Protein AF-X0SIU3-F1 (afdb_monomer)

Solvent-accessible surface area (backbone atoms only — not comparable to full-atom values): 19835 Å² total; per-residue (Å²): 130,83,77,79,74,81,66,47,32,69,57,48,54,51,49,54,53,50,50,55,53,62,44,43,50,63,25,48,51,54,29,50,51,48,44,62,76,74,42,62,66,49,75,68,51,51,54,51,49,51,51,46,50,51,54,46,51,53,54,50,50,65,57,45,49,60,53,50,49,61,67,43,41,43,44,32,54,34,34,46,32,47,73,71,76,43,74,61,75,68,40,48,54,48,17,43,36,35,61,73,45,44,30,60,51,51,24,52,50,42,38,52,53,28,49,50,48,25,59,45,48,30,54,49,41,35,75,72,66,46,81,76,26,54,100,40,70,60,31,50,53,41,35,54,31,24,51,51,25,19,52,56,26,22,54,54,48,26,54,51,44,50,57,72,44,40,66,59,46,58,52,39,54,66,72,47,75,52,66,67,63,54,53,74,49,55,86,78,76,55,69,65,59,55,49,49,53,54,50,50,53,50,52,52,51,51,50,53,50,50,52,50,50,51,48,51,53,50,50,53,51,51,43,51,52,50,32,54,50,39,46,53,49,53,51,54,50,49,54,51,53,54,52,50,54,61,59,50,75,76,60,74,101,68,87,69,78,76,52,77,66,56,51,54,53,47,48,51,52,50,49,57,63,77,37,86,46,77,88,71,49,86,53,79,65,46,78,48,80,41,52,74,92,61,55,88,79,60,64,82,70,69,49,49,61,52,51,54,39,44,76,72,67,49,52,63,53,68,48,63,58,81,67,51,69,36,35,28,16,39,35,52,45,99,85,69,36,35,41,36,36,35,33,45,42,66,49,55,45,56,54,46,50,59,52,46,62,61,53,66,73,77,112

Foldseek 3Di:
DPPPDDDALVVVLVVLVVLLVVLLVVLVVLLCVLCVVQPLDDPVLVVLLVVLVVVLCVVCVVVVVVVLCVLCVLLNVQRNCVVVVHHDLVSLLSNLLSLQCVLVVQLVSLQVSLQCSLQVSLVSCVVVPNPPSPPDLSSLSSNLSSLSSSVSSSVVSSVVSNVVSVVVNVVSCVVVVDPVSSVVSHDDDDPVVVCCVVVVSVVVSVVSVVVSVVVSVVLVVLLVVVQVVQVVLVVQLQVVVVVVVVVPVVDDPDDDDDDPVVVVVVNVVSCCVVCVDPVPPLFDKDKDKDDPVRLVPDDPPVVVVVNVCVVVVNAWDWDSRPSDQWTKIWGQHPVRIIMMMITGVVRVVVSVVVVCVVVVVVD

Sequence (363 aa):
MEGSSIPTGSRLSAHVALLNAAVSLPAFAVIIVYVHTLLDFSPSEWTGFAWAVLAHVVVIGGVSEPLRRRALAPVLRYLDARAAKGSAPELSRDAFAAVIRLPQWFQRMMMCLWMVAALSLPVFMHIAGYAGWGLGYRSVVLLVAGMTGALISSVVLFFLLKRDLSPIRDDLARVIDDPEERRSLVTTLSLSSKVQVVTVSLVVASLVFSMTLAYAKTSMTVDTLAAEWELRMLAAIEERLSAAESSSSGGAAGARTPAPGDLAEGLGQVLATLVPDPDLLPYPARFELLDPARLEHLEAGEMRDLVEAVERGVREGSSSKGHQEAVWAWKVLPDERLLVASIPREALRSSLAGLRLVLGIVI

Structure (mmCIF, N/CA/C/O backbone):
data_AF-X0SIU3-F1
#
_entry.id   AF-X0SIU3-F1
#
loop_
_atom_site.group_PDB
_atom_site.id
_atom_site.type_symbol
_atom_site.label_atom_id
_atom_site.label_alt_id
_atom_site.label_comp_id
_atom_site.label_asym_id
_atom_site.label_entity_id
_atom_site.label_seq_id
_atom_site.pdbx_PDB_ins_code
_atom_site.Cartn_x
_atom_site.Cartn_y
_atom_site.Cartn_z
_atom_site.occupancy
_atom_site.B_iso_or_equiv
_atom_site.auth_seq_id
_atom_site.auth_comp_id
_atom_site.auth_asym_id
_atom_site.auth_atom_id
_atom_site.pdbx_PDB_model_num
ATOM 1 N N . MET A 1 1 ? -4.123 -15.356 42.459 1.00 42.81 1 MET A N 1
ATOM 2 C CA . MET A 1 1 ? -4.499 -14.650 41.217 1.00 42.81 1 MET A CA 1
ATOM 3 C C . MET A 1 1 ? -4.303 -13.171 41.473 1.00 42.81 1 MET A C 1
ATOM 5 O O . MET A 1 1 ? -5.108 -12.586 42.184 1.00 42.81 1 MET A O 1
ATOM 9 N N . GLU A 1 2 ? -3.194 -12.599 41.007 1.00 45.56 2 GLU A N 1
ATOM 10 C CA . GLU A 1 2 ? -2.985 -11.149 41.058 1.00 45.56 2 GLU A CA 1
ATOM 11 C C . GLU A 1 2 ? -4.126 -10.482 40.290 1.00 45.56 2 GLU A C 1
ATOM 13 O O . GLU A 1 2 ? -4.349 -10.782 39.117 1.00 45.56 2 GLU A O 1
ATOM 18 N N . GLY A 1 3 ? -4.917 -9.655 40.976 1.00 51.69 3 GLY A N 1
ATOM 19 C CA . GLY A 1 3 ? -6.020 -8.938 40.351 1.00 51.69 3 GLY A CA 1
ATOM 20 C C . GLY A 1 3 ? -5.459 -8.053 39.247 1.00 51.69 3 GLY A C 1
ATOM 21 O O . GLY A 1 3 ? -4.792 -7.064 39.541 1.00 51.69 3 GLY A O 1
ATOM 22 N N . SER A 1 4 ? -5.698 -8.419 37.986 1.00 62.22 4 SER A N 1
ATOM 23 C CA . SER A 1 4 ? -5.291 -7.610 36.842 1.00 62.22 4 SER A CA 1
ATOM 24 C C . SER A 1 4 ? -5.953 -6.242 36.978 1.00 62.22 4 SER A C 1
ATOM 26 O O . SER A 1 4 ? -7.169 -6.115 36.802 1.00 62.22 4 SER A O 1
ATOM 28 N N . SER A 1 5 ? -5.174 -5.235 37.362 1.00 85.12 5 SER A N 1
ATOM 29 C CA . SER A 1 5 ? -5.683 -3.887 37.559 1.00 85.12 5 SER A CA 1
ATOM 30 C C . SER A 1 5 ? -6.179 -3.344 36.221 1.00 85.12 5 SER A C 1
ATOM 32 O O . SER A 1 5 ? -5.466 -3.353 35.216 1.00 85.12 5 SER A O 1
ATOM 34 N N . ILE A 1 6 ? -7.440 -2.912 36.194 1.00 91.19 6 ILE A N 1
ATOM 35 C CA . ILE A 1 6 ? -8.034 -2.279 35.016 1.00 91.19 6 ILE A CA 1
ATOM 36 C C . ILE A 1 6 ? -7.218 -1.010 34.714 1.00 91.19 6 ILE A C 1
ATOM 38 O O . ILE A 1 6 ? -6.976 -0.223 35.634 1.00 91.19 6 ILE A O 1
ATOM 42 N N . PRO A 1 7 ? -6.756 -0.803 33.468 1.00 93.81 7 PRO A N 1
ATOM 43 C CA . PRO A 1 7 ? -5.928 0.350 33.136 1.00 93.81 7 PRO A CA 1
ATOM 44 C C . PRO A 1 7 ? -6.712 1.663 33.268 1.00 93.81 7 PRO A C 1
ATOM 46 O O . PRO A 1 7 ? -7.921 1.704 33.053 1.00 93.81 7 PRO A O 1
ATOM 49 N N . THR A 1 8 ? -6.007 2.758 33.561 1.00 93.88 8 THR A N 1
ATOM 50 C CA . THR A 1 8 ? -6.558 4.120 33.458 1.00 93.88 8 THR A CA 1
ATOM 51 C C . THR A 1 8 ? -6.820 4.497 31.996 1.00 93.88 8 THR A C 1
ATOM 53 O O . THR A 1 8 ? -6.242 3.895 31.081 1.00 93.88 8 THR A O 1
ATOM 56 N N . GLY A 1 9 ? -7.637 5.530 31.752 1.00 93.44 9 GLY A N 1
ATOM 57 C CA . GLY A 1 9 ? -7.913 6.011 30.396 1.00 93.44 9 GLY A CA 1
ATOM 58 C C . GLY A 1 9 ? -6.640 6.411 29.638 1.00 93.44 9 GLY A C 1
ATOM 59 O O . GLY A 1 9 ? -6.424 5.988 28.499 1.00 93.44 9 GLY A O 1
ATOM 60 N N . SER A 1 10 ? -5.733 7.147 30.287 1.00 94.75 10 SER A N 1
ATOM 61 C CA . SER A 1 10 ? -4.450 7.551 29.693 1.00 94.75 10 SER A CA 1
ATOM 62 C C . SER A 1 10 ? -3.579 6.356 29.286 1.00 94.75 10 SER A C 1
ATOM 64 O O . SER A 1 10 ? -3.053 6.332 28.170 1.00 94.75 10 SER A O 1
ATOM 66 N N . ARG A 1 11 ? -3.483 5.329 30.144 1.00 95.31 11 ARG A N 1
ATOM 67 C CA . ARG A 1 11 ? -2.710 4.111 29.868 1.00 95.31 11 ARG A CA 1
ATOM 68 C C . ARG A 1 11 ? -3.314 3.312 28.716 1.00 95.31 11 ARG A C 1
ATOM 70 O O . ARG A 1 11 ? -2.569 2.862 27.850 1.00 95.31 11 ARG A O 1
ATOM 77 N N . LEU A 1 12 ? -4.642 3.176 28.667 1.00 96.12 12 LEU A N 1
ATOM 78 C CA . LEU A 1 12 ? -5.324 2.513 27.553 1.00 96.12 12 LEU A CA 1
ATOM 79 C C . LEU A 1 12 ? -5.101 3.265 26.234 1.00 96.12 12 LEU A C 1
ATOM 81 O O . LEU A 1 12 ? -4.785 2.646 25.222 1.00 96.12 12 LEU A O 1
ATOM 85 N N . SER A 1 13 ? -5.233 4.595 26.236 1.00 96.62 13 SER A N 1
ATOM 86 C CA . SER A 1 13 ? -5.040 5.407 25.030 1.00 96.62 13 SER A CA 1
ATOM 87 C C . SER A 1 13 ? -3.619 5.285 24.473 1.00 96.62 13 SER A C 1
ATOM 89 O O . SER A 1 13 ? -3.462 5.095 23.264 1.00 96.62 13 SER A O 1
ATOM 91 N N . ALA A 1 14 ? -2.603 5.345 25.341 1.00 96.50 14 ALA A N 1
ATOM 92 C CA . ALA A 1 14 ? -1.205 5.158 24.957 1.00 96.50 14 ALA A CA 1
ATOM 93 C C . ALA A 1 14 ? -0.947 3.740 24.425 1.00 96.50 14 ALA A C 1
ATOM 95 O O . ALA A 1 14 ? -0.312 3.580 23.385 1.00 96.50 14 ALA A O 1
ATOM 96 N N . HIS A 1 15 ? -1.500 2.720 25.089 1.00 96.38 15 HIS A N 1
ATOM 97 C CA . HIS A 1 15 ? -1.382 1.325 24.661 1.00 96.38 15 HIS A CA 1
ATOM 98 C C . HIS A 1 15 ? -1.993 1.088 23.279 1.00 96.38 15 HIS A C 1
ATOM 100 O O . HIS A 1 15 ? -1.355 0.492 22.420 1.00 96.38 15 HIS A O 1
ATOM 106 N N . VAL A 1 16 ? -3.197 1.608 23.020 1.00 96.00 16 VAL A N 1
ATOM 107 C CA . VAL A 1 16 ? -3.853 1.479 21.708 1.00 96.00 16 VAL A CA 1
ATOM 108 C C . VAL A 1 16 ? -3.056 2.190 20.609 1.00 96.00 16 VAL A C 1
ATOM 110 O O . VAL A 1 16 ? -2.950 1.664 19.503 1.00 96.00 16 VAL A O 1
ATOM 113 N N . ALA A 1 17 ? -2.473 3.359 20.895 1.00 94.88 17 ALA A N 1
ATOM 114 C CA . ALA A 1 17 ? -1.611 4.060 19.941 1.00 94.88 17 ALA A CA 1
ATOM 115 C C . ALA A 1 17 ? -0.330 3.263 19.634 1.00 94.88 17 ALA A C 1
ATOM 117 O O . ALA A 1 17 ? 0.020 3.090 18.465 1.00 94.88 17 ALA A O 1
ATOM 118 N N . LEU A 1 18 ? 0.324 2.720 20.667 1.00 96.19 18 LEU A N 1
ATOM 119 C CA . LEU A 1 18 ? 1.511 1.877 20.519 1.00 96.19 18 LEU A CA 1
ATOM 120 C C . LEU A 1 18 ? 1.201 0.600 19.735 1.00 96.19 18 LEU A C 1
ATOM 122 O O . LEU A 1 18 ? 1.942 0.242 18.825 1.00 96.19 18 LEU A O 1
ATOM 126 N N . LEU A 1 19 ? 0.086 -0.060 20.050 1.00 95.38 19 LEU A N 1
ATOM 127 C CA . LEU A 1 19 ? -0.370 -1.259 19.356 1.00 95.38 19 LEU A CA 1
ATOM 128 C C . LEU A 1 19 ? -0.605 -0.982 17.867 1.00 95.38 19 LEU A C 1
ATOM 130 O O . LEU A 1 19 ? -0.175 -1.757 17.017 1.00 95.38 19 LEU A O 1
ATOM 134 N N . ASN A 1 20 ? -1.244 0.146 17.549 1.00 93.81 20 ASN A N 1
ATOM 135 C CA . ASN A 1 20 ? -1.477 0.566 16.173 1.00 93.81 20 ASN A CA 1
ATOM 136 C C . ASN A 1 20 ? -0.162 0.755 15.399 1.00 93.81 20 ASN A C 1
ATOM 138 O O . ASN A 1 20 ? -0.026 0.262 14.278 1.00 93.81 20 ASN A O 1
ATOM 142 N N . ALA A 1 21 ? 0.822 1.424 16.008 1.00 93.25 21 ALA A N 1
ATOM 143 C CA . ALA A 1 21 ? 2.147 1.604 15.415 1.00 93.25 21 ALA A CA 1
ATOM 144 C C . ALA A 1 21 ? 2.879 0.263 15.234 1.00 93.25 21 ALA A C 1
ATOM 146 O O . ALA A 1 21 ? 3.367 -0.034 14.144 1.00 93.25 21 ALA A O 1
ATOM 147 N N . ALA A 1 22 ? 2.886 -0.584 16.267 1.00 95.00 22 ALA A N 1
ATOM 148 C CA . ALA A 1 22 ? 3.563 -1.877 16.258 1.00 95.00 22 ALA A CA 1
ATOM 149 C C . ALA A 1 22 ? 3.009 -2.827 15.186 1.00 95.00 22 ALA A C 1
ATOM 151 O O . ALA A 1 22 ? 3.778 -3.506 14.515 1.00 95.00 22 ALA A O 1
ATOM 152 N N . VAL A 1 23 ? 1.689 -2.851 14.982 1.00 93.88 23 VAL A N 1
ATOM 153 C CA . VAL A 1 23 ? 1.049 -3.684 13.949 1.00 93.88 23 VAL A CA 1
ATOM 154 C C . VAL A 1 23 ? 1.271 -3.130 12.537 1.00 93.88 23 VAL A C 1
ATOM 156 O O . VAL A 1 23 ? 1.297 -3.891 11.569 1.00 93.88 23 VAL A O 1
ATOM 159 N N . SER A 1 24 ? 1.467 -1.818 12.402 1.00 92.25 24 SER A N 1
ATOM 160 C CA . SER A 1 24 ? 1.716 -1.183 11.102 1.00 92.25 24 SER A CA 1
ATOM 161 C C . SER A 1 24 ? 3.134 -1.434 10.585 1.00 92.25 24 SER A C 1
ATOM 163 O O . SER A 1 24 ? 3.324 -1.502 9.374 1.00 92.25 24 SER A O 1
ATOM 165 N N . LEU A 1 25 ? 4.120 -1.618 11.471 1.00 92.94 25 LEU A N 1
ATOM 166 C CA . LEU A 1 25 ? 5.522 -1.830 11.089 1.00 92.94 25 LEU A CA 1
ATOM 167 C C . LEU A 1 25 ? 5.739 -3.088 10.219 1.00 92.94 25 LEU A C 1
ATOM 169 O O . LEU A 1 25 ? 6.322 -2.950 9.145 1.00 92.94 25 LEU A O 1
ATOM 173 N N . PRO A 1 26 ? 5.248 -4.293 10.582 1.00 89.94 26 PRO A N 1
ATOM 174 C CA . PRO A 1 26 ? 5.363 -5.468 9.716 1.00 89.94 26 PRO A CA 1
ATOM 175 C C . PRO A 1 26 ? 4.643 -5.303 8.376 1.00 89.94 26 PRO A C 1
ATOM 177 O O . PRO A 1 26 ? 5.169 -5.710 7.345 1.00 89.94 26 PRO A O 1
ATOM 180 N N . ALA A 1 27 ? 3.458 -4.683 8.371 1.00 89.94 27 ALA A N 1
ATOM 181 C CA . ALA A 1 27 ? 2.723 -4.411 7.137 1.00 89.94 27 ALA A CA 1
ATOM 182 C C . ALA A 1 27 ? 3.512 -3.471 6.215 1.00 89.94 27 ALA A C 1
ATOM 184 O O . ALA A 1 27 ? 3.610 -3.717 5.015 1.00 89.94 27 ALA A O 1
ATOM 185 N N . PHE A 1 28 ? 4.135 -2.439 6.786 1.00 91.81 28 PHE A N 1
ATOM 186 C CA . PHE A 1 28 ? 5.020 -1.541 6.059 1.00 91.81 28 PHE A CA 1
ATOM 187 C C . PHE A 1 28 ? 6.256 -2.268 5.514 1.00 91.81 28 PHE A C 1
ATOM 189 O O . PHE A 1 28 ? 6.604 -2.078 4.355 1.00 91.81 28 PHE A O 1
ATOM 196 N N . ALA A 1 29 ? 6.877 -3.156 6.296 1.00 91.50 29 ALA A N 1
ATOM 197 C CA . ALA A 1 29 ? 8.005 -3.963 5.831 1.00 91.50 29 ALA A CA 1
ATOM 198 C C . ALA A 1 29 ? 7.629 -4.842 4.625 1.00 91.50 29 ALA A C 1
ATOM 200 O O . ALA A 1 29 ? 8.373 -4.891 3.649 1.00 91.50 29 ALA A O 1
ATOM 201 N N . VAL A 1 30 ? 6.449 -5.474 4.648 1.00 88.19 30 VAL A N 1
ATOM 202 C CA . VAL A 1 30 ? 5.924 -6.237 3.500 1.00 88.19 30 VAL A CA 1
ATOM 203 C C . VAL A 1 30 ? 5.757 -5.341 2.274 1.00 88.19 30 VAL A C 1
ATOM 205 O O . VAL A 1 30 ? 6.154 -5.736 1.182 1.00 88.19 30 VAL A O 1
ATOM 208 N N . ILE A 1 31 ? 5.223 -4.128 2.444 1.00 90.19 31 ILE A N 1
ATOM 209 C CA . ILE A 1 31 ? 5.080 -3.159 1.348 1.00 90.19 31 ILE A CA 1
ATOM 210 C C . ILE A 1 31 ? 6.441 -2.767 0.783 1.00 90.19 31 ILE A C 1
ATOM 212 O O . ILE A 1 31 ? 6.593 -2.760 -0.432 1.00 90.19 31 ILE A O 1
ATOM 216 N N . ILE A 1 32 ? 7.435 -2.485 1.628 1.00 91.44 32 ILE A N 1
ATOM 217 C CA . ILE A 1 32 ? 8.788 -2.147 1.171 1.00 91.44 32 ILE A CA 1
ATOM 218 C C . ILE A 1 32 ? 9.398 -3.295 0.373 1.00 91.44 32 ILE A C 1
ATOM 220 O O . ILE A 1 32 ? 9.945 -3.044 -0.693 1.00 91.44 32 ILE A O 1
ATOM 224 N N . VAL A 1 33 ? 9.253 -4.546 0.821 1.00 89.12 33 VAL A N 1
ATOM 225 C CA . VAL A 1 33 ? 9.700 -5.714 0.044 1.00 89.12 33 VAL A CA 1
ATOM 226 C C . VAL A 1 33 ? 8.966 -5.787 -1.296 1.00 89.12 33 VAL A C 1
ATOM 228 O O . VAL A 1 33 ? 9.597 -6.007 -2.325 1.00 89.12 33 VAL A O 1
ATOM 231 N N . TYR A 1 34 ? 7.652 -5.558 -1.316 1.00 85.00 34 TYR A N 1
ATOM 232 C CA . TYR A 1 34 ? 6.845 -5.594 -2.539 1.00 85.00 34 TYR A CA 1
ATOM 233 C C . TYR A 1 34 ? 7.269 -4.515 -3.541 1.00 85.00 34 TYR A C 1
ATOM 235 O O . TYR A 1 34 ? 7.510 -4.800 -4.709 1.00 85.00 34 TYR A O 1
ATOM 243 N N . VAL A 1 35 ? 7.414 -3.278 -3.063 1.00 89.06 35 VAL A N 1
ATOM 244 C CA . VAL A 1 35 ? 7.881 -2.139 -3.854 1.00 89.06 35 VAL A CA 1
ATOM 245 C C . VAL A 1 35 ? 9.297 -2.407 -4.346 1.00 89.06 35 VAL A C 1
ATOM 247 O O . VAL A 1 35 ? 9.542 -2.287 -5.532 1.00 89.06 35 VAL A O 1
ATOM 250 N N . HIS A 1 36 ? 10.209 -2.857 -3.487 1.00 89.12 36 HIS A N 1
ATOM 251 C CA . HIS A 1 36 ? 11.597 -3.100 -3.873 1.00 89.12 36 HIS A CA 1
ATOM 252 C C . HIS A 1 36 ? 11.772 -4.238 -4.882 1.00 89.12 36 HIS A C 1
ATOM 254 O O . HIS A 1 36 ? 12.674 -4.187 -5.706 1.00 89.12 36 HIS A O 1
ATOM 260 N N . THR A 1 37 ? 10.920 -5.263 -4.825 1.00 84.88 37 THR A N 1
ATOM 261 C CA . THR A 1 37 ? 11.013 -6.424 -5.726 1.00 84.88 37 THR A CA 1
ATOM 262 C C . THR A 1 37 ? 10.302 -6.222 -7.058 1.00 84.88 37 THR A C 1
ATOM 264 O O . THR A 1 37 ? 10.679 -6.856 -8.038 1.00 84.88 37 THR A O 1
ATOM 267 N N . LEU A 1 38 ? 9.260 -5.389 -7.104 1.00 84.44 38 LEU A N 1
ATOM 268 C CA . LEU A 1 38 ? 8.422 -5.223 -8.298 1.00 84.44 38 LEU A CA 1
ATOM 269 C C . LEU A 1 38 ? 8.553 -3.855 -8.958 1.00 84.44 38 LEU A C 1
ATOM 271 O O . LEU A 1 38 ? 8.112 -3.687 -10.098 1.00 84.44 38 LEU A O 1
ATOM 275 N N . LEU A 1 39 ? 9.092 -2.874 -8.238 1.00 82.88 39 LEU A N 1
ATOM 276 C CA . LEU A 1 39 ? 9.291 -1.516 -8.705 1.00 82.88 39 LEU A CA 1
ATOM 277 C C . LEU A 1 39 ? 10.784 -1.207 -8.639 1.00 82.88 39 LEU A C 1
ATOM 279 O O . LEU A 1 39 ? 11.338 -0.944 -7.575 1.00 82.88 39 LEU A O 1
ATOM 283 N N . ASP A 1 40 ? 11.427 -1.224 -9.803 1.00 80.81 40 ASP A N 1
ATOM 284 C CA . ASP A 1 40 ? 12.843 -0.888 -9.960 1.00 80.81 40 ASP A CA 1
ATOM 285 C C . ASP A 1 40 ? 13.074 0.621 -9.778 1.00 80.81 40 ASP A C 1
ATOM 287 O O . ASP A 1 40 ? 13.437 1.313 -10.724 1.00 80.81 40 ASP A O 1
ATOM 291 N N . PHE A 1 41 ? 12.813 1.171 -8.593 1.00 84.25 41 PHE A N 1
ATOM 292 C CA . PHE A 1 41 ? 13.013 2.594 -8.331 1.00 84.25 41 PHE A CA 1
ATOM 293 C C . PHE A 1 41 ? 14.485 2.972 -8.433 1.00 84.25 41 PHE A C 1
ATOM 295 O O . PHE A 1 41 ? 15.362 2.351 -7.824 1.00 84.25 41 PHE A O 1
ATOM 302 N N . SER A 1 42 ? 14.732 4.075 -9.127 1.00 84.69 42 SER A N 1
ATOM 303 C CA . SER A 1 42 ? 15.995 4.794 -9.039 1.00 84.69 42 SER A CA 1
ATOM 304 C C . SER A 1 42 ? 16.219 5.344 -7.614 1.00 84.69 42 SER A C 1
ATOM 306 O O . SER A 1 42 ? 15.270 5.521 -6.841 1.00 84.69 42 SER A O 1
ATOM 308 N N . PRO A 1 43 ? 17.466 5.662 -7.219 1.00 87.50 43 PRO A N 1
ATOM 309 C CA . PRO A 1 43 ? 17.747 6.229 -5.895 1.00 87.50 43 PRO A CA 1
ATOM 310 C C . PRO A 1 43 ? 16.993 7.540 -5.595 1.00 87.50 43 PRO A C 1
ATOM 312 O O . PRO A 1 43 ? 16.595 7.795 -4.453 1.00 87.50 43 PRO A O 1
ATOM 315 N N . SER A 1 44 ? 16.766 8.374 -6.615 1.00 86.88 44 SER A N 1
ATOM 316 C CA . SER A 1 44 ? 15.999 9.618 -6.484 1.00 86.88 44 SER A CA 1
ATOM 317 C C . SER A 1 44 ? 14.507 9.348 -6.270 1.00 86.88 44 SER A C 1
ATOM 319 O O . SER A 1 44 ? 13.885 10.029 -5.453 1.00 86.88 44 SER A O 1
ATOM 321 N N . GLU A 1 45 ? 13.944 8.330 -6.925 1.00 89.88 45 GLU A N 1
ATOM 322 C CA . GLU A 1 45 ? 12.567 7.877 -6.699 1.00 89.88 45 GLU A CA 1
ATOM 323 C C . GLU A 1 45 ? 12.386 7.265 -5.314 1.00 89.88 45 GLU A C 1
ATOM 325 O O . GLU A 1 45 ? 11.382 7.546 -4.668 1.00 89.88 45 GLU A O 1
ATOM 330 N N . TRP A 1 46 ? 13.357 6.497 -4.810 1.00 94.50 46 TRP A N 1
ATOM 331 C CA . TRP A 1 46 ? 13.335 6.015 -3.424 1.00 94.50 46 TRP A CA 1
ATOM 332 C C . TRP A 1 46 ? 13.281 7.161 -2.419 1.00 94.50 46 TRP A C 1
ATOM 334 O O . TRP A 1 46 ? 12.521 7.110 -1.451 1.00 94.50 46 TRP A O 1
ATOM 344 N N . THR A 1 47 ? 14.060 8.211 -2.668 1.00 94.06 47 THR A N 1
ATOM 345 C CA . THR A 1 47 ? 14.070 9.410 -1.827 1.00 94.06 47 THR A CA 1
ATOM 346 C C . THR A 1 47 ? 12.724 10.135 -1.897 1.00 94.06 47 THR A C 1
ATOM 348 O O . THR A 1 47 ? 12.148 10.465 -0.860 1.00 94.06 47 THR A O 1
ATOM 351 N N . GLY A 1 48 ? 12.180 10.327 -3.104 1.00 93.56 48 GLY A N 1
ATOM 352 C CA . GLY A 1 48 ? 10.856 10.917 -3.311 1.00 93.56 48 GLY A CA 1
ATOM 353 C C . GLY A 1 48 ? 9.745 10.114 -2.639 1.00 93.56 48 GLY A C 1
ATOM 354 O O . GLY A 1 48 ? 8.913 10.673 -1.926 1.00 93.56 48 GLY A O 1
ATOM 355 N N . PHE A 1 49 ? 9.784 8.791 -2.780 1.00 94.81 49 PHE A N 1
ATOM 356 C CA . PHE A 1 49 ? 8.840 7.871 -2.160 1.00 94.81 49 PHE A CA 1
ATOM 357 C C . PHE A 1 49 ? 8.916 7.926 -0.631 1.00 94.81 49 PHE A C 1
ATOM 359 O O . PHE A 1 49 ? 7.881 7.978 0.030 1.00 94.81 49 PHE A O 1
ATOM 366 N N . ALA A 1 50 ? 10.117 7.983 -0.050 1.00 96.00 50 ALA A N 1
ATOM 367 C CA . ALA A 1 50 ? 10.289 8.133 1.393 1.00 96.00 50 ALA A CA 1
ATOM 368 C C . ALA A 1 50 ? 9.680 9.448 1.911 1.00 96.00 50 ALA A C 1
ATOM 370 O O . ALA A 1 50 ? 8.975 9.439 2.923 1.00 96.00 50 ALA A O 1
ATOM 371 N N . TRP A 1 51 ? 9.879 10.561 1.196 1.00 96.81 51 TRP A N 1
ATOM 372 C CA . TRP A 1 51 ? 9.236 11.838 1.522 1.00 96.81 51 TRP A CA 1
ATOM 373 C C . TRP A 1 51 ? 7.716 11.784 1.375 1.00 96.81 51 TRP A C 1
ATOM 375 O O . TRP A 1 51 ? 7.008 12.292 2.244 1.00 96.81 51 TRP A O 1
ATOM 385 N N . ALA A 1 52 ? 7.211 11.128 0.328 1.00 95.12 52 ALA A N 1
ATOM 386 C CA . ALA A 1 52 ? 5.783 10.928 0.113 1.00 95.12 52 ALA A CA 1
ATOM 387 C C . ALA A 1 52 ? 5.154 10.136 1.269 1.00 95.12 52 ALA A C 1
ATOM 389 O O . ALA A 1 52 ? 4.139 10.548 1.832 1.00 95.12 52 ALA A O 1
ATOM 390 N N . VAL A 1 53 ? 5.792 9.035 1.681 1.00 95.31 53 VAL A N 1
ATOM 391 C CA . VAL A 1 53 ? 5.374 8.222 2.831 1.00 95.31 53 VAL A CA 1
ATOM 392 C C . VAL A 1 53 ? 5.417 9.039 4.118 1.00 95.31 53 VAL A C 1
ATOM 394 O O . VAL A 1 53 ? 4.456 9.001 4.884 1.00 95.31 53 VAL A O 1
ATOM 397 N N . LEU A 1 54 ? 6.483 9.805 4.363 1.00 96.06 54 LEU A N 1
ATOM 398 C CA . LEU A 1 54 ? 6.596 10.628 5.566 1.00 96.06 54 LEU A CA 1
ATOM 399 C C . LEU A 1 54 ? 5.497 11.695 5.625 1.00 96.06 54 LEU A C 1
ATOM 401 O O . LEU A 1 54 ? 4.811 11.814 6.641 1.00 96.06 54 LEU A O 1
ATOM 405 N N . ALA A 1 55 ? 5.294 12.438 4.535 1.00 95.50 55 ALA A N 1
ATOM 406 C CA . ALA A 1 55 ? 4.227 13.427 4.427 1.00 95.50 55 ALA A CA 1
ATOM 407 C C . ALA A 1 55 ? 2.856 12.778 4.666 1.00 95.50 55 ALA A C 1
ATOM 409 O O . ALA A 1 55 ? 2.035 13.297 5.424 1.00 95.50 55 ALA A O 1
ATOM 410 N N . HIS A 1 56 ? 2.640 11.595 4.091 1.00 93.75 56 HIS A N 1
ATOM 411 C CA . HIS A 1 56 ? 1.421 10.828 4.280 1.00 93.75 56 HIS A CA 1
ATOM 412 C C . HIS A 1 56 ? 1.210 10.405 5.742 1.00 93.75 56 HIS A C 1
ATOM 414 O O . HIS A 1 56 ? 0.121 10.593 6.281 1.00 93.75 56 HIS A O 1
ATOM 420 N N . VAL A 1 57 ? 2.246 9.896 6.416 1.00 94.19 57 VAL A N 1
ATOM 421 C CA . VAL A 1 57 ? 2.200 9.529 7.842 1.00 94.19 57 VAL A CA 1
ATOM 422 C C . VAL A 1 57 ? 1.849 10.736 8.710 1.00 94.19 57 VAL A C 1
ATOM 424 O O . VAL A 1 57 ? 1.042 10.601 9.627 1.00 94.19 57 VAL A O 1
ATOM 427 N N . VAL A 1 58 ? 2.393 11.919 8.414 1.00 95.75 58 VAL A N 1
ATOM 428 C CA . VAL A 1 58 ? 2.064 13.154 9.144 1.00 95.75 58 VAL A CA 1
ATOM 429 C C . VAL A 1 58 ? 0.594 13.533 8.947 1.00 95.75 58 VAL A C 1
ATOM 431 O O . VAL A 1 58 ? -0.117 13.756 9.930 1.00 95.75 58 VAL A O 1
ATOM 434 N N . VAL A 1 59 ? 0.109 13.554 7.701 1.00 95.38 59 VAL A N 1
ATOM 435 C CA . VAL A 1 59 ? -1.284 13.911 7.380 1.00 95.38 59 VAL A CA 1
ATOM 436 C C . VAL A 1 59 ? -2.264 12.913 7.998 1.00 95.38 59 VAL A C 1
ATOM 438 O O . VAL A 1 59 ? -3.189 13.302 8.714 1.00 95.38 59 VAL A O 1
ATOM 441 N N . ILE A 1 60 ? -2.047 11.616 7.778 1.00 93.12 60 ILE A N 1
ATOM 442 C CA . ILE A 1 60 ? -2.903 10.565 8.327 1.00 93.12 60 ILE A CA 1
ATOM 443 C C . ILE A 1 60 ? -2.796 10.496 9.844 1.00 93.12 60 ILE A C 1
ATOM 445 O O . ILE A 1 60 ? -3.816 10.309 10.501 1.00 93.12 60 ILE A O 1
ATOM 449 N N . GLY A 1 61 ? -1.618 10.681 10.434 1.00 92.50 61 GLY A N 1
ATOM 450 C CA . GLY A 1 61 ? -1.455 10.779 11.884 1.00 92.50 61 GLY A CA 1
ATOM 451 C C . GLY A 1 61 ? -2.303 11.914 12.464 1.00 92.50 61 GLY A C 1
ATOM 452 O O . GLY A 1 61 ? -3.069 11.697 13.404 1.00 92.50 61 GLY A O 1
ATOM 453 N N . GLY A 1 62 ? -2.256 13.091 11.832 1.00 94.88 62 GLY A N 1
ATOM 454 C CA . GLY A 1 62 ? -3.057 14.254 12.216 1.00 94.88 62 GLY A CA 1
ATOM 455 C C . GLY A 1 62 ? -4.570 14.030 12.112 1.00 94.88 62 GLY A C 1
ATOM 456 O O . GLY A 1 62 ? -5.312 14.477 12.985 1.00 94.88 62 GLY A O 1
ATOM 457 N N . VAL A 1 63 ? -5.040 13.305 11.092 1.00 94.69 63 VAL A N 1
ATOM 458 C CA . VAL A 1 63 ? -6.473 13.000 10.893 1.00 94.69 63 VAL A CA 1
ATOM 459 C C . VAL A 1 63 ? -6.947 11.822 11.752 1.00 94.69 63 VAL A C 1
ATOM 461 O O . VAL A 1 63 ? -8.055 11.839 12.292 1.00 94.69 63 VAL A O 1
ATOM 464 N N . SER A 1 64 ? -6.126 10.785 11.897 1.00 94.31 64 SER A N 1
ATOM 465 C CA . SER A 1 64 ? -6.487 9.553 12.603 1.00 94.31 64 SER A CA 1
ATOM 466 C C . SER A 1 64 ? -6.536 9.748 14.114 1.00 94.31 64 SER A C 1
ATOM 468 O O . SER A 1 64 ? -7.412 9.182 14.761 1.00 94.31 64 SER A O 1
ATOM 470 N N . GLU A 1 65 ? -5.680 10.595 14.690 1.00 94.88 65 GLU A N 1
ATOM 471 C CA . GLU A 1 65 ? -5.658 10.852 16.131 1.00 94.88 65 GLU A CA 1
ATOM 472 C C . GLU A 1 65 ? -6.988 11.398 16.697 1.00 94.88 65 GLU A C 1
ATOM 474 O O . GLU A 1 65 ? -7.507 10.817 17.657 1.00 94.88 65 GLU A O 1
ATOM 479 N N . PRO A 1 66 ? -7.614 12.458 16.145 1.00 96.75 66 PRO A N 1
ATOM 480 C CA . PRO A 1 66 ? -8.904 12.934 16.641 1.00 96.75 66 PRO A CA 1
ATOM 481 C C . PRO A 1 66 ? -10.025 11.909 16.430 1.00 96.75 66 PRO A C 1
ATOM 483 O O . PRO A 1 66 ? -10.886 11.766 17.299 1.00 96.75 66 PRO A O 1
ATOM 486 N N . LEU A 1 67 ? -10.014 11.159 15.322 1.00 96.44 67 LEU A N 1
ATOM 487 C CA . LEU A 1 67 ? -10.976 10.078 15.082 1.00 96.44 67 LEU A CA 1
ATOM 488 C C . LEU A 1 67 ? -10.828 8.964 16.125 1.00 96.44 67 LEU A C 1
ATOM 490 O O . LEU A 1 67 ? -11.817 8.529 16.717 1.00 96.44 67 LEU A O 1
ATOM 494 N N . ARG A 1 68 ? -9.587 8.565 16.408 1.00 96.06 68 ARG A N 1
ATOM 495 C CA . ARG A 1 68 ? -9.222 7.571 17.418 1.00 96.06 68 ARG A CA 1
ATOM 496 C C . ARG A 1 68 ? -9.686 7.997 18.807 1.00 96.06 68 ARG A C 1
ATOM 498 O O . ARG A 1 68 ? -10.325 7.212 19.507 1.00 96.06 68 ARG A O 1
ATOM 505 N N . ARG A 1 69 ? -9.419 9.250 19.193 1.00 96.12 69 ARG A N 1
ATOM 506 C CA . ARG A 1 69 ? -9.875 9.824 20.470 1.00 96.12 69 ARG A CA 1
ATOM 507 C C . ARG A 1 69 ? -11.393 9.820 20.578 1.00 96.12 69 ARG A C 1
ATOM 509 O O . ARG A 1 69 ? -11.912 9.416 21.612 1.00 96.12 69 ARG A O 1
ATOM 516 N N . ARG A 1 70 ? -12.104 10.217 19.518 1.00 97.50 70 ARG A N 1
ATOM 517 C CA . ARG A 1 70 ? -13.576 10.195 19.484 1.00 97.50 70 ARG A CA 1
ATOM 518 C C . ARG A 1 70 ? -14.131 8.783 19.653 1.00 97.50 70 ARG A C 1
ATOM 520 O O . ARG A 1 70 ? -15.054 8.597 20.438 1.00 97.50 70 ARG A O 1
ATOM 527 N N . ALA A 1 71 ? -13.550 7.793 18.977 1.00 97.00 71 ALA A N 1
ATOM 528 C CA . ALA A 1 71 ? -13.973 6.399 19.101 1.00 97.00 71 ALA A CA 1
ATOM 529 C C . ALA A 1 71 ? -13.725 5.830 20.510 1.00 97.00 71 ALA A C 1
ATOM 531 O O . ALA A 1 71 ? -14.559 5.096 21.036 1.00 97.00 71 ALA A O 1
ATOM 532 N N . LEU A 1 72 ? -12.600 6.191 21.137 1.00 97.56 72 LEU A N 1
ATOM 533 C CA . LEU A 1 72 ? -12.237 5.760 22.491 1.00 97.56 72 LEU A CA 1
ATOM 534 C C . LEU A 1 72 ? -12.968 6.524 23.606 1.00 97.56 72 LEU A C 1
ATOM 536 O O . LEU A 1 72 ? -13.073 6.004 24.716 1.00 97.56 72 LEU A O 1
ATOM 540 N N . ALA A 1 73 ? -13.473 7.731 23.340 1.00 98.12 73 ALA A N 1
ATOM 541 C CA . ALA A 1 73 ? -13.990 8.648 24.357 1.00 98.12 73 ALA A CA 1
ATOM 542 C C . ALA A 1 73 ? -15.000 8.030 25.348 1.00 98.12 73 ALA A C 1
ATOM 544 O O . ALA A 1 73 ? -14.878 8.316 26.540 1.00 98.12 73 ALA A O 1
ATOM 545 N N . PRO A 1 74 ? -15.969 7.179 24.948 1.00 98.06 74 PRO A N 1
ATOM 546 C CA . PRO A 1 74 ? -16.876 6.544 25.907 1.00 98.06 74 PRO A CA 1
ATOM 547 C C . PRO A 1 74 ? -16.150 5.651 26.922 1.00 98.06 74 PRO A C 1
ATOM 549 O O . PRO A 1 74 ? -16.428 5.720 28.115 1.00 98.06 74 PRO A O 1
ATOM 552 N N . VAL A 1 75 ? -15.169 4.872 26.459 1.00 97.75 75 VAL A N 1
ATOM 553 C CA . VAL A 1 75 ? -14.373 3.975 27.308 1.00 97.75 75 VAL A CA 1
ATOM 554 C C . VAL A 1 75 ? -13.476 4.781 28.243 1.00 97.75 75 VAL A C 1
ATOM 556 O O . VAL A 1 75 ? -13.407 4.486 29.431 1.00 97.75 75 VAL A O 1
ATOM 559 N N . LEU A 1 76 ? -12.828 5.831 27.728 1.00 97.25 76 LEU A N 1
ATOM 560 C CA . LEU A 1 76 ? -11.946 6.690 28.524 1.00 97.25 76 LEU A CA 1
ATOM 561 C C . LEU A 1 76 ? -12.712 7.402 29.645 1.00 97.25 76 LEU A C 1
ATOM 563 O O . LEU A 1 76 ? -12.307 7.314 30.799 1.00 97.25 76 LEU A O 1
ATOM 567 N N . ARG A 1 77 ? -13.867 8.010 29.331 1.00 96.31 77 ARG A N 1
ATOM 568 C CA . ARG A 1 77 ? -14.722 8.679 30.327 1.00 96.31 77 ARG A CA 1
ATOM 569 C C . ARG A 1 77 ? -15.151 7.733 31.448 1.00 96.31 77 ARG A C 1
ATOM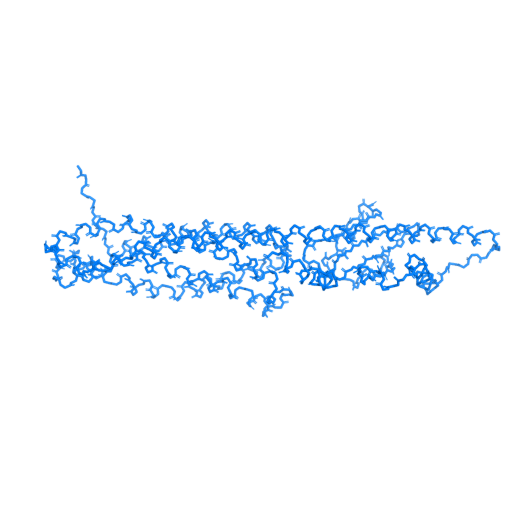 571 O O . ARG A 1 77 ? -15.132 8.128 32.609 1.00 96.31 77 ARG A O 1
ATOM 578 N N . TYR A 1 78 ? -15.509 6.492 31.115 1.00 96.69 78 TYR A N 1
ATOM 579 C CA . TYR A 1 78 ? -15.848 5.479 32.115 1.00 96.69 78 TYR A CA 1
ATOM 580 C C . TYR A 1 78 ? -14.655 5.124 33.013 1.00 96.69 78 TYR A C 1
ATOM 582 O O . TYR A 1 78 ? -14.798 5.097 34.235 1.00 96.69 78 TYR A O 1
ATOM 590 N N . LEU A 1 79 ? -13.480 4.870 32.426 1.00 95.44 79 LEU A N 1
ATOM 591 C CA . LEU A 1 79 ? -12.279 4.500 33.181 1.00 95.44 79 LEU A CA 1
ATOM 592 C C . LEU A 1 79 ? -11.817 5.623 34.115 1.00 95.44 79 LEU A C 1
ATOM 594 O O . LEU A 1 79 ? -11.443 5.350 35.255 1.00 95.44 79 LEU A O 1
ATOM 598 N N . ASP A 1 80 ? -11.886 6.873 33.659 1.00 94.12 80 ASP A N 1
ATOM 599 C CA . ASP A 1 80 ? -11.497 8.037 34.455 1.00 94.12 80 ASP A CA 1
ATOM 600 C C . ASP A 1 80 ? -12.493 8.290 35.601 1.00 94.12 80 ASP A C 1
ATOM 602 O O . ASP A 1 80 ? -12.081 8.505 36.742 1.00 94.12 80 ASP A O 1
ATOM 606 N N . ALA A 1 81 ? -13.801 8.167 35.342 1.00 93.50 81 ALA A N 1
ATOM 607 C CA . ALA A 1 81 ? -14.831 8.269 36.377 1.00 93.50 81 ALA A CA 1
ATOM 608 C C . ALA A 1 81 ? -14.672 7.159 37.436 1.00 93.50 81 ALA A C 1
ATOM 610 O O . ALA A 1 81 ? -14.632 7.424 38.642 1.00 93.50 81 ALA A O 1
ATOM 611 N N . ARG A 1 82 ? -14.460 5.912 36.990 1.00 91.94 82 ARG A N 1
ATOM 612 C CA . ARG A 1 82 ? -14.191 4.773 37.876 1.00 91.94 82 ARG A CA 1
ATOM 613 C C . ARG A 1 82 ? -12.954 5.007 38.745 1.00 91.94 82 ARG A C 1
ATOM 615 O O . ARG A 1 82 ? -12.996 4.723 39.941 1.00 91.94 82 ARG A O 1
ATOM 622 N N . ALA A 1 83 ? -11.868 5.531 38.175 1.00 90.25 83 ALA A N 1
ATOM 623 C CA . ALA A 1 83 ? -10.657 5.867 38.925 1.00 90.25 83 ALA A CA 1
ATOM 624 C C . ALA A 1 83 ? -10.917 6.950 39.990 1.00 90.25 83 ALA A C 1
ATOM 626 O O . ALA A 1 83 ? -10.369 6.874 41.089 1.00 90.25 83 ALA A O 1
ATOM 627 N N . ALA A 1 84 ? -11.816 7.895 39.707 1.00 90.50 84 ALA A N 1
ATOM 628 C CA . ALA A 1 84 ? -12.304 8.894 40.658 1.00 90.50 84 ALA A CA 1
ATOM 629 C C . ALA A 1 84 ? -13.332 8.350 41.679 1.00 90.50 84 ALA A C 1
ATOM 631 O O . ALA A 1 84 ? -13.902 9.126 42.443 1.00 90.50 84 ALA A O 1
ATOM 632 N N . LYS A 1 85 ? -13.561 7.026 41.728 1.00 84.56 85 LYS A N 1
ATOM 633 C CA . LYS A 1 85 ? -14.534 6.332 42.599 1.00 84.56 85 LYS A CA 1
ATOM 634 C C . LYS A 1 85 ? -15.999 6.742 42.382 1.00 84.56 85 LYS A C 1
A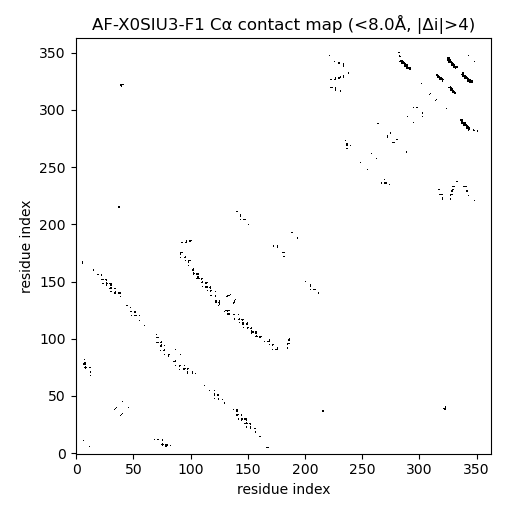TOM 636 O O . LYS A 1 85 ? -16.825 6.538 43.267 1.00 84.56 85 LYS A O 1
ATOM 641 N N . GLY A 1 86 ? -16.339 7.267 41.205 1.00 74.12 86 GLY A N 1
ATOM 642 C CA . GLY A 1 86 ? -17.718 7.558 40.815 1.00 74.12 86 GLY A CA 1
ATOM 643 C C . GLY A 1 86 ? -18.035 6.929 39.466 1.00 74.12 86 GLY A C 1
ATOM 644 O O . GLY A 1 86 ? -17.394 7.244 38.476 1.00 74.12 86 GLY A O 1
ATOM 645 N N . SER A 1 87 ? -19.033 6.055 39.376 1.00 72.06 87 SER A N 1
ATOM 646 C CA . SER A 1 87 ? -19.499 5.563 38.074 1.00 72.06 87 SER A CA 1
ATOM 647 C C . SER A 1 87 ? -21.003 5.736 37.963 1.00 72.06 87 SER A C 1
ATOM 649 O O . SER A 1 87 ? -21.761 5.006 38.599 1.00 72.06 87 SER A O 1
ATOM 651 N N . ALA A 1 88 ? -21.432 6.698 37.145 1.00 80.88 88 ALA A N 1
ATOM 652 C CA . ALA A 1 88 ? -22.826 6.793 36.739 1.00 80.88 88 ALA A CA 1
ATOM 653 C C . ALA A 1 88 ? -23.195 5.565 35.873 1.00 80.88 88 ALA A C 1
ATOM 655 O O . ALA A 1 88 ? -22.405 5.212 34.988 1.00 80.88 88 ALA A O 1
ATOM 656 N N . PRO A 1 89 ? -24.372 4.939 36.070 1.00 83.31 89 PRO A N 1
ATOM 657 C CA . PRO A 1 89 ? -24.818 3.778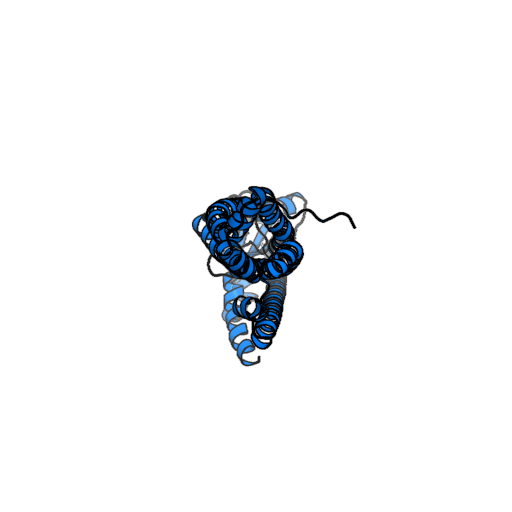 35.285 1.00 83.31 89 PRO A CA 1
ATOM 658 C C . PRO A 1 89 ? -24.863 4.016 33.767 1.00 83.31 89 PRO A C 1
ATOM 660 O O . PRO A 1 89 ? -24.689 3.100 32.973 1.00 83.31 89 PRO A O 1
ATOM 663 N N . GLU A 1 90 ? -25.060 5.258 33.334 1.00 90.31 90 GLU A N 1
ATOM 664 C CA . GLU A 1 90 ? -25.083 5.606 31.909 1.00 90.31 90 GLU A CA 1
ATOM 665 C C . GLU A 1 90 ? -23.703 5.450 31.248 1.00 90.31 90 GLU A C 1
ATOM 667 O O . GLU A 1 90 ? -23.595 4.981 30.115 1.00 90.31 90 GLU A O 1
ATOM 672 N N . LEU A 1 91 ? -22.624 5.762 31.977 1.00 93.75 91 LEU A N 1
ATOM 673 C CA . LEU A 1 91 ? -21.261 5.664 31.452 1.00 93.75 91 LEU A CA 1
ATOM 674 C C . LEU A 1 91 ? -20.830 4.210 31.227 1.00 93.75 91 LEU A C 1
ATOM 676 O O . LEU A 1 91 ? -20.050 3.949 30.311 1.00 93.75 91 LEU A O 1
ATOM 680 N N . SER A 1 92 ? -21.323 3.261 32.033 1.00 95.50 92 SER A N 1
ATOM 681 C CA . SER A 1 92 ? -21.006 1.840 31.845 1.00 95.50 92 SER A CA 1
ATOM 682 C C . SER A 1 92 ? -21.685 1.273 30.597 1.00 95.50 92 SER A C 1
ATOM 684 O O . SER A 1 92 ? -21.032 0.554 29.841 1.00 95.50 92 SER A O 1
ATOM 686 N N . ARG A 1 93 ? -22.941 1.651 30.321 1.00 96.25 93 ARG A N 1
ATOM 687 C CA . ARG A 1 93 ? -23.675 1.259 29.101 1.00 96.25 93 ARG A CA 1
ATOM 688 C C . ARG A 1 93 ? -22.953 1.713 27.834 1.00 96.25 93 ARG A C 1
ATOM 690 O O . ARG A 1 93 ? -22.645 0.897 26.959 1.00 96.25 93 ARG A O 1
ATOM 697 N N . ASP A 1 94 ? -22.611 2.998 27.775 1.00 96.88 94 ASP A N 1
ATOM 698 C CA . ASP A 1 94 ? -21.898 3.597 26.646 1.00 96.88 94 ASP A CA 1
ATOM 699 C C . ASP A 1 94 ? -20.513 2.973 26.441 1.00 96.88 94 ASP A C 1
ATOM 701 O O . ASP A 1 94 ? -20.124 2.646 25.313 1.00 96.88 94 ASP A O 1
ATOM 705 N N . ALA A 1 95 ? -19.763 2.777 27.530 1.00 97.38 95 ALA A N 1
ATOM 706 C CA . ALA A 1 95 ? -18.451 2.149 27.482 1.00 97.38 95 ALA A CA 1
ATOM 707 C C . ALA A 1 95 ? -18.535 0.685 27.037 1.00 97.38 95 ALA A C 1
ATOM 709 O O . ALA A 1 95 ? -17.716 0.262 26.222 1.00 97.38 95 ALA A O 1
ATOM 710 N N . PHE A 1 96 ? -19.533 -0.075 27.498 1.00 97.75 96 PHE A N 1
ATOM 711 C CA . PHE A 1 96 ? -19.723 -1.471 27.103 1.00 97.75 96 PHE A CA 1
ATOM 712 C C . PHE A 1 96 ? -20.003 -1.581 25.603 1.00 97.75 96 PHE A C 1
ATOM 714 O O . PHE A 1 96 ? -19.293 -2.293 24.887 1.00 97.75 96 PHE A O 1
ATOM 721 N N . ALA A 1 97 ? -20.952 -0.794 25.090 1.00 97.31 97 ALA A N 1
ATOM 722 C CA . ALA A 1 97 ? -21.245 -0.744 23.660 1.00 97.31 97 ALA A CA 1
ATOM 723 C C . ALA A 1 97 ? -20.035 -0.273 22.828 1.00 97.31 97 ALA A C 1
ATOM 725 O O . ALA A 1 97 ? -19.821 -0.743 21.705 1.00 97.31 97 ALA A O 1
ATOM 726 N N . ALA A 1 98 ? -19.236 0.668 23.339 1.00 97.44 98 ALA A N 1
ATOM 727 C CA . ALA A 1 98 ? -18.030 1.142 22.665 1.00 97.44 98 ALA A CA 1
ATOM 728 C C . ALA A 1 98 ? -16.923 0.078 22.635 1.00 97.44 98 ALA A C 1
ATOM 730 O O . ALA A 1 98 ? -16.376 -0.174 21.565 1.00 97.44 98 ALA A O 1
ATOM 731 N N . VAL A 1 99 ? -16.641 -0.597 23.754 1.00 97.62 99 VAL A N 1
ATOM 732 C CA . VAL A 1 99 ? -15.631 -1.668 23.854 1.00 97.62 99 VAL A CA 1
ATOM 733 C C . VAL A 1 99 ? -15.908 -2.798 22.862 1.00 97.62 99 VAL A C 1
ATOM 735 O O . VAL A 1 99 ? -14.986 -3.287 22.210 1.00 97.62 99 VAL A O 1
ATOM 738 N N . ILE A 1 100 ? -17.175 -3.182 22.693 1.00 96.88 100 ILE A N 1
ATOM 739 C CA . ILE A 1 100 ? -17.574 -4.222 21.735 1.00 96.88 100 ILE A CA 1
ATOM 740 C C . ILE A 1 100 ? -17.359 -3.773 20.278 1.00 96.88 100 ILE A C 1
ATOM 742 O O . ILE A 1 100 ? -16.925 -4.569 19.441 1.00 96.88 100 ILE A O 1
ATOM 746 N N . ARG A 1 101 ? -17.642 -2.502 19.963 1.00 96.56 101 ARG A N 1
ATOM 747 C CA . ARG A 1 101 ? -17.550 -1.947 18.599 1.00 96.56 101 ARG A CA 1
ATOM 748 C C . ARG A 1 101 ? -16.138 -1.509 18.207 1.00 96.56 101 ARG A C 1
ATOM 750 O O . ARG A 1 101 ? -15.830 -1.478 17.013 1.00 96.56 101 ARG A O 1
ATOM 757 N N . LEU A 1 102 ? -15.287 -1.187 19.180 1.00 96.69 102 LEU A N 1
ATOM 758 C CA . LEU A 1 102 ? -13.975 -0.580 18.962 1.00 96.69 102 LEU A CA 1
ATOM 759 C C . LEU A 1 102 ? -13.088 -1.385 17.996 1.00 96.69 102 LEU A C 1
ATOM 761 O O . LEU A 1 102 ? -12.608 -0.791 17.032 1.00 96.69 102 LEU A O 1
ATOM 765 N N . PRO A 1 103 ? -12.909 -2.715 18.158 1.00 96.38 103 PRO A N 1
ATOM 766 C CA . PRO A 1 103 ? -12.046 -3.485 17.263 1.00 96.38 103 PRO A CA 1
ATOM 767 C C . PRO A 1 103 ? -12.497 -3.415 15.799 1.00 96.38 103 PRO A C 1
ATOM 769 O O . PRO A 1 103 ? -11.672 -3.253 14.906 1.00 96.38 103 PRO A O 1
ATOM 772 N N . GLN A 1 104 ? -13.810 -3.471 15.543 1.00 94.50 104 GLN A N 1
ATOM 773 C CA . GLN A 1 104 ? -14.365 -3.367 14.187 1.00 94.50 104 GLN A CA 1
ATOM 774 C C . GLN A 1 104 ? -14.175 -1.968 13.602 1.00 94.50 104 GLN A C 1
ATOM 776 O O . GLN A 1 104 ? -13.914 -1.813 12.411 1.00 94.50 104 GLN A O 1
ATOM 781 N N . TRP A 1 105 ? -14.335 -0.938 14.435 1.00 96.06 105 TRP A N 1
ATOM 782 C CA . TRP A 1 105 ? -14.110 0.437 14.019 1.00 96.06 105 TRP A CA 1
ATOM 783 C C . TRP A 1 105 ? -12.645 0.660 13.627 1.00 96.06 105 TRP A C 1
ATOM 785 O O . TRP A 1 105 ? -12.398 1.167 12.537 1.00 96.06 105 TRP A O 1
ATOM 795 N N . PHE A 1 106 ? -11.687 0.197 14.440 1.00 95.50 106 PHE A N 1
ATOM 796 C CA . PHE A 1 106 ? -10.258 0.274 14.115 1.00 95.50 106 PHE A CA 1
ATOM 797 C C . PHE A 1 106 ? -9.904 -0.532 12.868 1.00 95.50 106 PHE A C 1
ATOM 799 O O . PHE A 1 106 ? -9.159 -0.041 12.029 1.00 95.50 106 PHE A O 1
ATOM 806 N N . GLN A 1 107 ? -10.473 -1.729 12.703 1.00 93.88 107 GLN A N 1
ATOM 807 C CA . GLN A 1 107 ? -10.276 -2.539 11.501 1.00 93.88 107 GLN A CA 1
ATOM 808 C C . GLN A 1 107 ? -10.704 -1.777 10.234 1.00 93.88 107 GLN A C 1
ATOM 810 O O . GLN A 1 107 ? -9.930 -1.682 9.283 1.00 93.88 107 GLN A O 1
ATOM 815 N N . ARG A 1 108 ? -11.915 -1.196 10.229 1.00 94.06 108 ARG A N 1
ATOM 816 C CA . ARG A 1 108 ? -12.424 -0.397 9.099 1.00 94.06 108 ARG A CA 1
ATOM 817 C C . ARG A 1 108 ? -11.624 0.881 8.886 1.00 94.06 108 ARG A C 1
ATOM 819 O O . ARG A 1 108 ? -11.336 1.229 7.749 1.00 94.06 108 ARG A O 1
ATOM 826 N N . MET A 1 109 ? -11.258 1.568 9.965 1.00 95.12 109 MET A N 1
ATOM 827 C CA . MET A 1 109 ? -10.430 2.764 9.876 1.00 95.12 109 MET A CA 1
ATOM 828 C C . MET A 1 109 ? -9.087 2.426 9.225 1.00 95.12 109 MET A C 1
ATOM 830 O O . MET A 1 109 ? -8.732 3.072 8.250 1.00 95.12 109 MET A O 1
ATOM 834 N N . MET A 1 110 ? -8.382 1.390 9.694 1.00 92.75 110 MET A N 1
ATOM 835 C CA . MET A 1 110 ? -7.096 0.983 9.116 1.00 92.75 110 MET A CA 1
ATOM 836 C C . MET A 1 110 ? -7.227 0.630 7.639 1.00 92.75 110 MET A C 1
ATOM 838 O O . MET A 1 110 ? -6.439 1.118 6.838 1.00 92.75 110 MET A O 1
ATOM 842 N N . MET A 1 111 ? -8.260 -0.129 7.263 1.00 91.75 111 MET A N 1
ATOM 843 C CA . MET A 1 111 ? -8.586 -0.386 5.857 1.00 91.75 111 MET A CA 1
ATOM 844 C C . MET A 1 111 ? -8.668 0.902 5.037 1.00 91.75 111 MET A C 1
ATOM 846 O O . MET A 1 111 ? -7.958 1.049 4.047 1.00 91.75 111 MET A O 1
ATOM 850 N N . CYS A 1 112 ? -9.490 1.858 5.472 1.00 94.38 112 CYS A N 1
ATOM 851 C CA . CYS A 1 112 ? -9.654 3.123 4.765 1.00 94.38 112 CYS A CA 1
ATOM 852 C C . CYS A 1 112 ? -8.348 3.923 4.695 1.00 94.38 112 CYS A C 1
ATOM 854 O O . CYS A 1 112 ? -8.013 4.432 3.631 1.00 94.38 112 CYS A O 1
ATOM 856 N N . LEU A 1 113 ? -7.603 4.026 5.799 1.00 93.31 113 LEU A N 1
ATOM 857 C CA . LEU A 1 113 ? -6.358 4.798 5.846 1.00 93.31 113 LEU A CA 1
ATOM 858 C C . LEU A 1 113 ? -5.302 4.221 4.895 1.00 93.31 113 LEU A C 1
ATOM 860 O O . LEU A 1 113 ? -4.697 4.971 4.136 1.00 93.31 113 LEU A O 1
ATOM 864 N N . TRP A 1 114 ? -5.131 2.898 4.873 1.00 93.19 114 TRP A N 1
ATOM 865 C CA . TRP A 1 114 ? -4.209 2.241 3.945 1.00 93.19 114 TRP A CA 1
ATOM 866 C C . TRP A 1 114 ? -4.641 2.381 2.483 1.00 93.19 114 TRP A C 1
ATOM 868 O O . TRP A 1 114 ? -3.790 2.588 1.624 1.00 93.19 114 TRP A O 1
ATOM 878 N N . MET A 1 115 ? -5.943 2.327 2.184 1.00 91.88 115 MET A N 1
ATOM 879 C CA . MET A 1 115 ? -6.442 2.580 0.826 1.00 91.88 115 MET A CA 1
ATOM 880 C C . MET A 1 115 ? -6.166 4.017 0.380 1.00 91.88 115 MET A C 1
ATOM 882 O O . MET A 1 115 ? -5.722 4.244 -0.743 1.00 91.88 115 MET A O 1
ATOM 886 N N . VAL A 1 116 ? -6.374 4.990 1.269 1.00 94.69 116 VAL A N 1
ATOM 887 C CA . VAL A 1 116 ? -6.034 6.393 1.001 1.00 94.69 116 VAL A CA 1
ATOM 888 C C . VAL A 1 116 ? -4.525 6.544 0.778 1.00 94.69 116 VAL A C 1
ATOM 890 O O . VAL A 1 116 ? -4.126 7.250 -0.145 1.00 94.69 116 VAL A O 1
ATOM 893 N N . ALA A 1 117 ? -3.680 5.844 1.541 1.00 92.19 117 ALA A N 1
ATOM 894 C CA . ALA A 1 117 ? -2.232 5.801 1.311 1.00 92.19 117 ALA A CA 1
ATOM 895 C C . ALA A 1 117 ? -1.884 5.276 -0.078 1.00 92.19 117 ALA A C 1
ATOM 897 O O . ALA A 1 117 ? -1.196 5.943 -0.849 1.00 92.19 117 ALA A O 1
ATOM 898 N N . ALA A 1 118 ? -2.423 4.112 -0.420 1.00 92.19 118 ALA A N 1
ATOM 899 C CA . ALA A 1 118 ? -2.113 3.426 -1.660 1.00 92.19 118 ALA A CA 1
ATOM 900 C C . ALA A 1 118 ? -2.553 4.216 -2.906 1.00 92.19 118 ALA A C 1
ATOM 902 O O . ALA A 1 118 ? -1.897 4.143 -3.940 1.00 92.19 118 ALA A O 1
ATOM 903 N N . LEU A 1 119 ? -3.627 5.005 -2.795 1.00 93.00 119 LEU A N 1
ATOM 904 C CA . LEU A 1 119 ? -4.127 5.865 -3.871 1.00 93.00 119 LEU A CA 1
ATOM 905 C C . LEU A 1 119 ? -3.443 7.237 -3.927 1.00 93.00 119 LEU A C 1
ATOM 907 O O . LEU A 1 119 ? -3.283 7.792 -5.010 1.00 93.00 119 LEU A O 1
ATOM 911 N N . SER A 1 120 ? -3.049 7.805 -2.785 1.00 94.88 120 SER A N 1
ATOM 912 C CA . SER A 1 120 ? -2.460 9.151 -2.741 1.00 94.88 120 SER A CA 1
ATOM 913 C C . SER A 1 120 ? -0.965 9.173 -3.047 1.00 94.88 120 SER A C 1
ATOM 915 O O . SER A 1 120 ? -0.492 10.142 -3.635 1.00 94.88 120 SER A O 1
ATOM 917 N N . LEU A 1 121 ? -0.219 8.118 -2.701 1.00 95.12 121 LEU A N 1
ATOM 918 C CA . LEU A 1 121 ? 1.224 8.055 -2.951 1.00 95.12 121 LEU A CA 1
ATOM 919 C C . LEU A 1 121 ? 1.584 8.135 -4.447 1.00 95.12 121 LEU A C 1
ATOM 921 O O . LEU A 1 121 ? 2.458 8.936 -4.776 1.00 95.12 121 LEU A O 1
ATOM 925 N N . PRO A 1 122 ? 0.921 7.416 -5.377 1.00 94.25 122 PRO A N 1
ATOM 926 C CA . PRO A 1 122 ? 1.227 7.560 -6.796 1.00 94.25 122 PRO A CA 1
ATOM 927 C C . PRO A 1 122 ? 0.896 8.950 -7.333 1.00 94.25 122 PRO A C 1
ATOM 929 O O . PRO A 1 122 ? 1.678 9.523 -8.083 1.00 94.25 122 PRO A O 1
ATOM 932 N N . VAL A 1 123 ? -0.225 9.530 -6.889 1.00 94.12 123 VAL A N 1
ATOM 933 C CA . VAL A 1 123 ? -0.616 10.900 -7.251 1.00 94.12 123 VAL A CA 1
ATOM 934 C C . VAL A 1 123 ? 0.443 11.898 -6.790 1.00 94.12 123 VAL A C 1
ATOM 936 O O . VAL A 1 123 ? 0.830 12.775 -7.556 1.00 94.12 123 VAL A O 1
ATOM 939 N N . PHE A 1 124 ? 0.955 11.742 -5.568 1.00 94.75 124 PHE A N 1
ATOM 940 C CA . PHE A 1 124 ? 2.039 12.574 -5.059 1.00 94.75 124 PHE A CA 1
ATOM 941 C C . PHE A 1 124 ? 3.307 12.430 -5.907 1.00 94.75 124 PHE A C 1
ATOM 943 O O . PHE A 1 124 ? 3.873 13.437 -6.322 1.00 94.75 124 PHE A O 1
ATOM 950 N N . MET A 1 125 ? 3.728 11.196 -6.202 1.00 95.25 125 MET A N 1
ATOM 951 C CA . MET A 1 125 ? 4.915 10.938 -7.026 1.00 95.25 125 MET A CA 1
ATOM 952 C C . MET A 1 125 ? 4.771 11.531 -8.432 1.00 95.25 125 MET A C 1
ATOM 954 O O . MET A 1 125 ? 5.713 12.128 -8.948 1.00 95.25 125 MET A O 1
ATOM 958 N N . HIS A 1 126 ? 3.578 11.441 -9.023 1.00 93.00 126 HIS A N 1
ATOM 959 C CA . HIS A 1 126 ? 3.280 12.048 -10.314 1.00 93.00 126 HIS A CA 1
ATOM 960 C C . HIS A 1 126 ? 3.373 13.581 -10.273 1.00 93.00 126 HIS A C 1
ATOM 962 O O . HIS A 1 126 ? 4.037 14.176 -11.118 1.00 93.00 126 HIS A O 1
ATOM 968 N N . ILE A 1 127 ? 2.766 14.225 -9.268 1.00 93.31 127 ILE A N 1
ATOM 969 C CA . ILE A 1 127 ? 2.821 15.688 -9.090 1.00 93.31 127 ILE A CA 1
ATOM 970 C C . ILE A 1 127 ? 4.254 16.165 -8.819 1.00 93.31 127 ILE A C 1
ATOM 972 O O . ILE A 1 127 ? 4.636 17.245 -9.261 1.00 93.31 127 ILE A O 1
ATOM 976 N N . ALA A 1 128 ? 5.061 15.359 -8.128 1.00 93.12 128 ALA A N 1
ATOM 977 C CA . ALA A 1 128 ? 6.467 15.649 -7.860 1.00 93.12 128 ALA A CA 1
ATOM 978 C C . ALA A 1 128 ? 7.379 15.517 -9.100 1.00 93.12 128 ALA A C 1
ATOM 980 O O . ALA A 1 128 ? 8.578 15.762 -8.993 1.00 93.12 128 ALA A O 1
ATOM 981 N N . GLY A 1 129 ? 6.831 15.160 -10.268 1.00 90.44 129 GLY A N 1
ATOM 982 C CA . GLY A 1 129 ? 7.565 15.113 -11.534 1.00 90.44 129 GLY A CA 1
ATOM 983 C C . GLY A 1 129 ? 8.291 13.795 -11.800 1.00 90.44 129 GLY A C 1
ATOM 984 O O . GLY A 1 129 ? 9.062 13.715 -12.752 1.00 90.44 129 GLY A O 1
ATOM 985 N N . TYR A 1 130 ? 8.050 12.749 -11.002 1.00 86.44 130 TYR A N 1
ATOM 986 C CA . TYR A 1 130 ? 8.601 11.427 -11.290 1.00 86.44 130 TYR A CA 1
ATOM 987 C C . TYR A 1 130 ? 7.809 10.776 -12.431 1.00 86.44 130 TYR A C 1
ATOM 989 O O . TYR A 1 130 ? 6.630 10.428 -12.282 1.00 86.44 130 TYR A O 1
ATOM 997 N N . ALA A 1 131 ? 8.461 10.612 -13.584 1.00 79.44 131 ALA A N 1
ATOM 998 C CA . ALA A 1 131 ? 7.877 9.971 -14.756 1.00 79.44 131 ALA A CA 1
ATOM 999 C C . ALA A 1 131 ? 7.384 8.540 -14.441 1.00 79.44 131 ALA A C 1
ATOM 1001 O O . ALA A 1 131 ? 7.876 7.854 -13.543 1.00 79.44 131 ALA A O 1
ATOM 1002 N N . GLY A 1 132 ? 6.342 8.087 -15.144 1.00 78.06 132 GLY A N 1
ATOM 1003 C CA . GLY A 1 132 ? 5.803 6.726 -14.995 1.00 78.06 132 GLY A CA 1
ATOM 1004 C C . GLY A 1 132 ? 4.885 6.473 -13.784 1.00 78.06 132 GLY A C 1
ATOM 1005 O O . GLY A 1 132 ? 4.376 5.359 -13.642 1.00 78.06 132 GLY A O 1
ATOM 1006 N N . TRP A 1 133 ? 4.617 7.478 -12.942 1.00 83.31 133 TRP A N 1
ATOM 1007 C CA . TRP A 1 133 ? 3.741 7.376 -11.757 1.00 83.31 133 TRP A CA 1
ATOM 1008 C C . TRP A 1 133 ? 2.257 7.730 -11.981 1.00 83.31 133 TRP A C 1
ATOM 1010 O O . TRP A 1 133 ? 1.497 7.860 -11.025 1.00 83.31 133 TRP A O 1
ATOM 1020 N N . GLY A 1 134 ? 1.814 7.850 -13.238 1.00 75.94 134 GLY A N 1
ATOM 1021 C CA . GLY A 1 134 ? 0.391 8.003 -13.581 1.00 75.94 134 GLY A CA 1
ATOM 1022 C C . GLY A 1 134 ? -0.459 6.760 -13.248 1.00 75.94 134 GLY A C 1
ATOM 1023 O O . GLY A 1 134 ? -0.055 5.895 -12.475 1.00 75.94 134 GLY A O 1
ATOM 1024 N N . LEU A 1 135 ? -1.634 6.597 -13.867 1.00 73.75 135 LEU A N 1
ATOM 1025 C CA . LEU A 1 135 ? -2.530 5.428 -13.690 1.00 73.75 135 LEU A CA 1
ATOM 1026 C C . LEU A 1 135 ? -1.991 4.117 -14.328 1.00 73.75 135 LEU A C 1
ATOM 1028 O O . LEU A 1 135 ? -2.736 3.350 -14.932 1.00 73.75 135 LEU A O 1
ATOM 1032 N N . GLY A 1 136 ? -0.685 3.864 -14.229 1.00 80.06 136 GLY A N 1
ATOM 1033 C CA . GLY A 1 136 ? -0.000 2.713 -14.814 1.00 80.06 136 GLY A CA 1
ATOM 1034 C C . GLY A 1 136 ? 0.296 1.579 -13.827 1.00 80.06 136 GLY A C 1
ATOM 1035 O O . GLY A 1 136 ? -0.165 1.559 -12.686 1.00 80.06 136 GLY A O 1
ATOM 1036 N N . TYR A 1 137 ? 1.133 0.636 -14.273 1.00 82.19 137 TYR A N 1
ATOM 1037 C CA . TYR A 1 137 ? 1.541 -0.557 -13.516 1.00 82.19 137 TYR A CA 1
ATOM 1038 C C . TYR A 1 137 ? 2.065 -0.242 -12.106 1.00 82.19 137 TYR A C 1
ATOM 1040 O O . TYR A 1 137 ? 1.666 -0.904 -11.152 1.00 82.19 137 TYR A O 1
ATOM 1048 N N . ARG A 1 138 ? 2.899 0.797 -11.949 1.00 87.25 138 ARG A N 1
ATOM 1049 C CA . ARG A 1 138 ? 3.486 1.171 -10.649 1.00 87.25 138 ARG A CA 1
ATOM 1050 C C . ARG A 1 138 ? 2.418 1.514 -9.603 1.00 87.25 138 ARG A C 1
ATOM 1052 O O . ARG A 1 138 ? 2.496 1.063 -8.462 1.00 87.25 138 ARG A O 1
ATOM 1059 N N . SER A 1 139 ? 1.380 2.235 -10.020 1.00 89.69 139 SER A N 1
ATOM 1060 C CA . SER A 1 139 ? 0.228 2.593 -9.185 1.00 89.69 139 SER A CA 1
ATOM 1061 C C . SER A 1 139 ? -0.603 1.374 -8.807 1.00 89.69 139 SER A C 1
ATOM 1063 O O . SER A 1 139 ? -1.032 1.259 -7.661 1.00 89.69 139 SER A O 1
ATOM 1065 N N . VAL A 1 140 ? -0.781 0.431 -9.739 1.00 86.44 140 VAL A N 1
ATOM 1066 C CA . VAL A 1 140 ? -1.448 -0.846 -9.454 1.00 86.44 140 VAL A CA 1
ATOM 1067 C C . VAL A 1 140 ? -0.655 -1.631 -8.415 1.00 86.44 140 VAL A C 1
ATOM 1069 O O . VAL A 1 140 ? -1.230 -1.994 -7.397 1.00 86.44 140 VAL A O 1
ATOM 1072 N N . VAL A 1 141 ? 0.654 -1.829 -8.605 1.00 87.44 141 VAL A N 1
ATOM 1073 C CA . VAL A 1 141 ? 1.519 -2.541 -7.644 1.00 87.44 141 VAL A CA 1
ATOM 1074 C C . VAL A 1 141 ? 1.447 -1.911 -6.255 1.00 87.44 141 VAL A C 1
ATOM 1076 O O . VAL A 1 141 ? 1.311 -2.632 -5.266 1.00 87.44 141 VAL A O 1
ATOM 1079 N N . LEU A 1 142 ? 1.487 -0.578 -6.160 1.00 90.88 142 LEU A N 1
ATOM 1080 C CA . LEU A 1 142 ? 1.384 0.097 -4.870 1.00 90.88 142 LEU A CA 1
ATOM 1081 C C . LEU A 1 142 ? -0.007 -0.064 -4.240 1.00 90.88 142 LEU A C 1
ATOM 1083 O O . LEU A 1 142 ? -0.104 -0.265 -3.029 1.00 90.88 142 LEU A O 1
ATOM 1087 N N . LEU A 1 143 ? -1.071 -0.051 -5.049 1.00 90.12 143 LEU A N 1
ATOM 1088 C CA . LEU A 1 143 ? -2.428 -0.368 -4.605 1.00 90.12 143 LEU A CA 1
ATOM 1089 C C . LEU A 1 143 ? -2.512 -1.788 -4.032 1.00 90.12 143 LEU A C 1
ATOM 1091 O O . LEU A 1 143 ? -3.023 -1.967 -2.927 1.00 90.12 143 LEU A O 1
ATOM 1095 N N . VAL A 1 144 ? -1.948 -2.781 -4.730 1.00 87.69 144 VAL A N 1
ATOM 1096 C CA . VAL A 1 144 ? -1.871 -4.178 -4.266 1.00 87.69 144 VAL A CA 1
ATOM 1097 C C . VAL A 1 144 ? -1.128 -4.277 -2.937 1.00 87.69 144 VAL A C 1
ATOM 1099 O O . VAL A 1 144 ? -1.610 -4.908 -1.990 1.00 87.69 144 VAL A O 1
ATOM 1102 N N . ALA A 1 145 ? 0.045 -3.647 -2.860 1.00 89.56 145 ALA A N 1
ATOM 1103 C CA . ALA A 1 145 ? 0.883 -3.656 -1.672 1.00 89.56 145 ALA A CA 1
ATOM 1104 C C . ALA A 1 145 ? 0.137 -3.031 -0.484 1.00 89.56 145 ALA A C 1
ATOM 1106 O O . ALA A 1 145 ? 0.052 -3.635 0.587 1.00 89.56 145 ALA A O 1
ATOM 1107 N N . GLY A 1 146 ? -0.476 -1.862 -0.695 1.00 91.19 146 GLY A N 1
ATOM 1108 C CA . GLY A 1 146 ? -1.269 -1.159 0.308 1.00 91.19 146 GLY A CA 1
ATOM 1109 C C . GLY A 1 146 ? -2.476 -1.964 0.786 1.00 91.19 146 GLY A C 1
ATOM 1110 O O . GLY A 1 146 ? -2.679 -2.088 1.991 1.00 91.19 146 GLY A O 1
ATOM 1111 N N . MET A 1 147 ? -3.232 -2.587 -0.125 1.00 89.50 147 MET A N 1
ATOM 1112 C CA . MET A 1 147 ? -4.350 -3.480 0.217 1.00 89.50 147 MET A CA 1
ATOM 1113 C C . MET A 1 147 ? -3.898 -4.685 1.048 1.00 89.50 147 MET A C 1
ATOM 1115 O O . MET A 1 147 ? -4.560 -5.064 2.017 1.00 89.50 147 MET A O 1
ATOM 1119 N N . THR A 1 148 ? -2.754 -5.271 0.699 1.00 88.19 148 THR A N 1
ATOM 1120 C CA . THR A 1 148 ? -2.177 -6.411 1.424 1.00 88.19 148 THR A CA 1
ATOM 1121 C C . THR A 1 148 ? -1.759 -6.000 2.835 1.00 88.19 148 THR A C 1
ATOM 1123 O O . THR A 1 148 ? -2.141 -6.647 3.814 1.00 88.19 148 THR A O 1
ATOM 1126 N N . GLY A 1 149 ? -1.044 -4.878 2.960 1.00 89.19 149 GLY A N 1
ATOM 1127 C CA . GLY A 1 149 ? -0.670 -4.301 4.249 1.00 89.19 149 GLY A CA 1
ATOM 1128 C C . GLY A 1 149 ? -1.887 -3.934 5.102 1.00 89.19 149 GLY A C 1
ATOM 1129 O O . GLY A 1 149 ? -1.910 -4.221 6.304 1.00 89.19 149 GLY A O 1
ATOM 1130 N N . ALA A 1 150 ? -2.942 -3.393 4.485 1.00 91.69 150 ALA A N 1
ATOM 1131 C CA . ALA A 1 150 ? -4.216 -3.120 5.140 1.00 91.69 150 ALA A CA 1
ATOM 1132 C C . ALA A 1 150 ? -4.818 -4.397 5.727 1.00 91.69 150 ALA A C 1
ATOM 1134 O O . ALA A 1 150 ? -5.188 -4.430 6.901 1.00 91.69 150 ALA A O 1
ATOM 1135 N N . LEU A 1 151 ? -4.902 -5.466 4.930 1.00 89.75 151 LEU A N 1
ATOM 1136 C CA . LEU A 1 151 ? -5.519 -6.728 5.339 1.00 89.75 151 LEU A CA 1
ATOM 1137 C C . LEU A 1 151 ? -4.806 -7.336 6.535 1.00 89.75 151 LEU A C 1
ATOM 1139 O O . LEU A 1 151 ? -5.444 -7.586 7.558 1.00 89.75 151 LEU A O 1
ATOM 1143 N N . ILE A 1 152 ? -3.487 -7.480 6.439 1.00 88.56 152 ILE A N 1
ATOM 1144 C CA . ILE A 1 152 ? -2.668 -8.048 7.509 1.00 88.56 152 ILE A CA 1
ATOM 1145 C C . ILE A 1 152 ? -2.803 -7.205 8.782 1.00 88.56 152 ILE A C 1
ATOM 1147 O O . ILE A 1 152 ? -3.166 -7.729 9.838 1.00 88.56 152 ILE A O 1
ATOM 1151 N N . SER A 1 153 ? -2.571 -5.892 8.685 1.00 92.81 153 SER A N 1
ATOM 1152 C CA . SER A 1 153 ? -2.591 -5.012 9.858 1.00 92.81 153 SER A CA 1
ATOM 1153 C C . SER A 1 153 ? -3.974 -4.933 10.507 1.00 92.81 153 SER A C 1
ATOM 1155 O O . SER A 1 153 ? -4.087 -5.015 11.728 1.00 92.81 153 SER A O 1
ATOM 1157 N N . SER A 1 154 ? -5.046 -4.839 9.718 1.00 92.50 154 SER A N 1
ATOM 1158 C CA . SER A 1 154 ? -6.412 -4.718 10.236 1.00 92.50 154 SER A CA 1
ATOM 1159 C C . SER A 1 154 ? -6.886 -5.981 10.965 1.00 92.50 154 SER A C 1
ATOM 1161 O O . SER 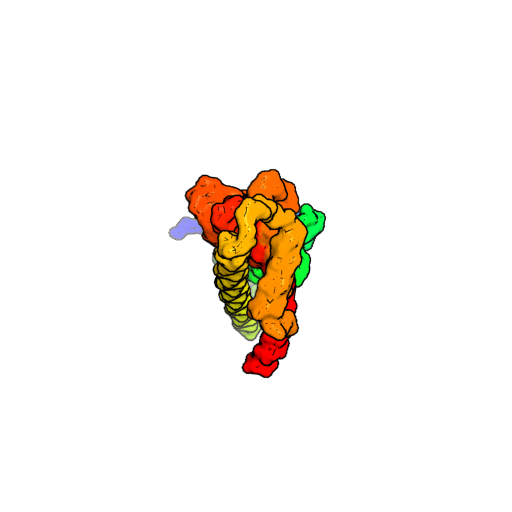A 1 154 ? -7.518 -5.872 12.017 1.00 92.50 154 SER A O 1
ATOM 1163 N N . VAL A 1 155 ? -6.551 -7.174 10.455 1.00 90.88 155 VAL A N 1
ATOM 1164 C CA . VAL A 1 155 ? -6.911 -8.457 11.077 1.00 90.88 155 VAL A CA 1
ATOM 1165 C C . VAL A 1 155 ? -6.149 -8.636 12.385 1.00 90.88 155 VAL A C 1
ATOM 1167 O O . VAL A 1 155 ? -6.754 -8.934 13.418 1.00 90.88 155 VAL A O 1
ATOM 1170 N N . VAL A 1 156 ? -4.835 -8.403 12.370 1.00 92.75 156 VAL A N 1
ATOM 1171 C CA . VAL A 1 156 ? -3.998 -8.504 13.572 1.00 92.75 156 VAL A CA 1
ATOM 1172 C C . VAL A 1 156 ? -4.464 -7.505 14.633 1.00 92.75 156 VAL A C 1
ATOM 1174 O O . VAL A 1 156 ? -4.702 -7.891 15.779 1.00 92.75 156 VAL A O 1
ATOM 1177 N N . LEU A 1 157 ? -4.681 -6.241 14.255 1.00 94.62 157 LEU A N 1
ATOM 1178 C CA . LEU A 1 157 ? -5.144 -5.203 15.175 1.00 94.62 157 LEU A CA 1
ATOM 1179 C C . LEU A 1 157 ? -6.521 -5.532 15.765 1.00 94.62 157 LEU A C 1
ATOM 1181 O O . LEU A 1 157 ? -6.729 -5.338 16.962 1.00 94.62 157 LEU A O 1
ATOM 1185 N N . PHE A 1 158 ? -7.444 -6.074 14.964 1.00 94.75 158 PHE A N 1
ATOM 1186 C CA . PHE A 1 158 ? -8.757 -6.510 15.440 1.00 94.75 158 PHE A CA 1
ATOM 1187 C C . PHE A 1 158 ? -8.636 -7.537 16.574 1.00 94.75 158 PHE A C 1
ATOM 1189 O O . PHE A 1 158 ? -9.260 -7.377 17.627 1.00 94.75 158 PHE A O 1
ATOM 1196 N N . PHE A 1 159 ? -7.828 -8.584 16.385 1.00 95.31 159 PHE A N 1
ATOM 1197 C CA . PHE A 1 159 ? -7.665 -9.634 17.392 1.00 95.31 159 PHE A CA 1
ATOM 1198 C C . PHE A 1 159 ? -6.941 -9.138 18.643 1.00 95.31 159 PHE A C 1
ATOM 1200 O O . PHE A 1 159 ? -7.374 -9.457 19.753 1.00 95.31 159 PHE A O 1
ATOM 1207 N N . LEU A 1 160 ? -5.890 -8.329 18.483 1.00 96.56 160 LEU A N 1
ATOM 1208 C CA . LEU A 1 160 ? -5.146 -7.775 19.613 1.00 96.56 160 LEU A CA 1
ATOM 1209 C C . LEU A 1 160 ? -6.012 -6.817 20.438 1.00 96.56 160 LEU A C 1
ATOM 1211 O O . LEU A 1 160 ? -6.089 -6.978 21.652 1.00 96.56 160 LEU A O 1
ATOM 1215 N N . LEU A 1 161 ? -6.764 -5.910 19.803 1.00 96.69 161 LEU A N 1
ATOM 1216 C CA . LEU A 1 161 ? -7.705 -5.038 20.515 1.00 96.69 161 LEU A CA 1
ATOM 1217 C C . LEU A 1 161 ? -8.806 -5.836 21.211 1.00 96.69 161 LEU A C 1
ATOM 1219 O O . LEU A 1 161 ? -9.147 -5.546 22.353 1.00 96.69 161 LEU A O 1
ATOM 1223 N N . LYS A 1 162 ? -9.361 -6.862 20.557 1.00 96.56 162 LYS A N 1
ATOM 1224 C CA . LYS A 1 162 ? -10.384 -7.715 21.175 1.00 96.56 162 LYS A CA 1
ATOM 1225 C C . LYS A 1 162 ? -9.854 -8.421 22.427 1.00 96.56 162 LYS A C 1
ATOM 1227 O O . LYS A 1 162 ? -10.586 -8.528 23.410 1.00 96.56 162 LYS A O 1
ATOM 1232 N N . ARG A 1 163 ? -8.608 -8.903 22.390 1.00 96.69 163 ARG A N 1
ATOM 1233 C CA . ARG A 1 163 ? -7.931 -9.520 23.538 1.00 96.69 163 ARG A CA 1
ATOM 1234 C C . ARG A 1 163 ? -7.695 -8.495 24.646 1.00 96.69 163 ARG A C 1
ATOM 1236 O O . ARG A 1 163 ? -8.108 -8.723 25.777 1.00 96.69 163 ARG A O 1
ATOM 1243 N N . ASP A 1 164 ? -7.085 -7.364 24.309 1.00 96.31 164 ASP A N 1
ATOM 1244 C CA . ASP A 1 164 ? -6.642 -6.358 25.277 1.00 96.31 164 ASP A CA 1
ATOM 1245 C C . ASP A 1 164 ? -7.821 -5.618 25.934 1.00 96.31 164 ASP A C 1
ATOM 1247 O O . ASP A 1 164 ? -7.728 -5.190 27.082 1.00 96.31 164 ASP A O 1
ATOM 1251 N N . LEU A 1 165 ? -8.962 -5.517 25.245 1.00 97.00 165 LEU A N 1
ATOM 1252 C CA . LEU A 1 165 ? -10.199 -4.952 25.790 1.00 97.00 165 LEU A CA 1
ATOM 1253 C C . LEU A 1 165 ? -11.064 -5.973 26.548 1.00 97.00 165 LEU A C 1
ATOM 1255 O O . LEU A 1 165 ? -12.032 -5.569 27.195 1.00 97.00 165 LEU A O 1
ATOM 1259 N N . SER A 1 166 ? -10.744 -7.275 26.502 1.00 96.94 166 SER A N 1
ATOM 1260 C CA . SER A 1 166 ? -11.524 -8.314 27.195 1.00 96.94 166 SER A CA 1
ATOM 1261 C C . SER A 1 166 ? -11.669 -8.043 28.696 1.00 96.94 166 SER A C 1
ATOM 1263 O O . SER A 1 166 ? -12.799 -8.096 29.170 1.00 96.94 166 SER A O 1
ATOM 1265 N N . PRO A 1 167 ? -10.611 -7.669 29.447 1.00 96.25 167 PRO A N 1
ATOM 1266 C CA . PRO A 1 167 ? -10.749 -7.403 30.879 1.00 96.25 167 PRO A CA 1
ATOM 1267 C C . PRO A 1 167 ? -11.719 -6.256 31.188 1.00 96.25 167 PRO A C 1
ATOM 1269 O O . PRO A 1 167 ? -12.504 -6.349 32.127 1.00 96.25 167 PRO A O 1
ATOM 1272 N N . ILE A 1 168 ? -11.706 -5.194 30.372 1.00 96.69 168 ILE A N 1
ATOM 1273 C CA . ILE A 1 168 ? -12.613 -4.045 30.521 1.00 96.69 168 ILE A CA 1
ATOM 1274 C C . ILE A 1 168 ? -14.048 -4.465 30.192 1.00 96.69 168 ILE A C 1
ATOM 1276 O O . ILE A 1 168 ? -14.974 -4.118 30.918 1.00 96.69 168 ILE A O 1
ATOM 1280 N N . ARG A 1 169 ? -14.241 -5.246 29.120 1.00 97.00 169 ARG A N 1
ATOM 1281 C CA . ARG A 1 169 ? -15.548 -5.811 28.759 1.00 97.00 169 ARG A CA 1
ATOM 1282 C C . ARG A 1 169 ? -16.115 -6.666 29.890 1.00 97.00 169 ARG A C 1
ATOM 1284 O O . ARG A 1 169 ? -17.290 -6.534 30.208 1.00 97.00 169 ARG A O 1
ATOM 1291 N N . ASP A 1 170 ? -15.301 -7.554 30.450 1.00 95.94 170 ASP A N 1
ATOM 1292 C CA . ASP A 1 170 ? -15.732 -8.518 31.461 1.00 95.94 170 ASP A CA 1
ATOM 1293 C C . ASP A 1 170 ? -16.063 -7.821 32.786 1.00 95.94 170 ASP A C 1
ATOM 1295 O O . ASP A 1 170 ? -17.009 -8.210 33.464 1.00 95.94 170 ASP A O 1
ATOM 1299 N N . ASP A 1 171 ? -15.340 -6.754 33.131 1.00 94.56 171 ASP A N 1
ATOM 1300 C CA . ASP A 1 171 ? -15.681 -5.891 34.261 1.00 94.56 171 ASP A CA 1
ATOM 1301 C C . ASP A 1 171 ? -16.982 -5.105 34.024 1.00 94.56 171 ASP A C 1
ATOM 1303 O O . ASP A 1 171 ? -17.887 -5.163 34.853 1.00 94.56 171 ASP A O 1
ATOM 1307 N N . LEU A 1 172 ? -17.139 -4.460 32.863 1.00 95.69 172 LEU A N 1
ATOM 1308 C CA . LEU A 1 172 ? -18.378 -3.762 32.496 1.00 95.69 172 LEU A CA 1
ATOM 1309 C C . LEU A 1 172 ? -19.593 -4.703 32.470 1.00 95.69 172 LEU A C 1
ATOM 1311 O O . LEU A 1 172 ? -20.680 -4.317 32.893 1.00 95.69 172 LEU A O 1
ATOM 1315 N N . ALA A 1 173 ? -19.409 -5.950 32.029 1.00 95.81 173 ALA A N 1
ATOM 1316 C CA . ALA A 1 173 ? -20.460 -6.964 32.023 1.00 95.81 173 ALA A CA 1
ATOM 1317 C C . ALA A 1 173 ? -20.931 -7.363 33.431 1.00 95.81 173 ALA A C 1
ATOM 1319 O O . ALA A 1 173 ? -22.064 -7.811 33.565 1.00 95.81 173 ALA A O 1
ATOM 1320 N N . ARG A 1 174 ? -20.084 -7.213 34.460 1.00 94.06 174 ARG A N 1
ATOM 1321 C CA . ARG A 1 174 ? -20.467 -7.421 35.869 1.00 94.06 174 ARG A CA 1
ATOM 1322 C C . ARG A 1 174 ? -21.179 -6.215 36.471 1.00 94.06 174 ARG A C 1
ATOM 1324 O O . ARG A 1 174 ? -21.880 -6.380 37.452 1.00 94.06 174 ARG A O 1
ATOM 1331 N N . VAL A 1 175 ? -20.957 -5.017 35.931 1.00 94.38 175 VAL A N 1
ATOM 1332 C CA . VAL A 1 175 ? -21.636 -3.789 36.380 1.00 94.38 175 VAL A CA 1
ATOM 1333 C C . VAL A 1 175 ? -23.040 -3.686 35.779 1.00 94.38 175 VAL A C 1
ATOM 1335 O O . VAL A 1 175 ? -23.942 -3.138 36.402 1.00 94.38 175 VAL A O 1
ATOM 1338 N N . ILE A 1 176 ? -23.230 -4.191 34.559 1.00 95.12 176 ILE A N 1
ATOM 1339 C CA . ILE A 1 176 ? -24.535 -4.254 33.896 1.00 95.12 176 ILE A CA 1
ATOM 1340 C C . ILE A 1 176 ? -25.148 -5.619 34.211 1.00 95.12 176 ILE A C 1
ATOM 1342 O O . ILE A 1 176 ? -24.910 -6.568 33.467 1.00 95.12 176 ILE A O 1
ATOM 1346 N N . ASP A 1 177 ? -25.892 -5.736 35.313 1.00 92.81 177 ASP A N 1
ATOM 1347 C CA . ASP A 1 177 ? -26.409 -7.022 35.810 1.00 92.81 177 ASP A CA 1
ATOM 1348 C C . ASP A 1 177 ? -27.351 -7.729 34.818 1.00 92.81 177 ASP A C 1
ATOM 1350 O O . ASP A 1 177 ? -27.257 -8.949 34.633 1.00 92.81 177 ASP A O 1
ATOM 1354 N N . ASP A 1 178 ? -28.209 -6.973 34.124 1.00 96.69 178 ASP A N 1
ATOM 1355 C CA . ASP A 1 178 ? -29.229 -7.525 33.227 1.00 96.69 178 ASP A CA 1
ATOM 1356 C C . ASP A 1 178 ? -28.624 -8.119 31.930 1.00 96.69 178 ASP A C 1
ATOM 1358 O O . ASP A 1 178 ? -28.041 -7.395 31.111 1.00 96.69 178 ASP A O 1
ATOM 1362 N N . PRO A 1 179 ? -28.756 -9.442 31.690 1.00 95.25 179 PRO A N 1
ATOM 1363 C CA . PRO A 1 179 ? -28.293 -10.073 30.459 1.00 95.25 179 PRO A CA 1
ATOM 1364 C C . PRO A 1 179 ? -29.000 -9.582 29.191 1.00 95.25 179 PRO A C 1
ATOM 1366 O O . PRO A 1 179 ? -28.348 -9.558 28.143 1.00 95.25 179 PRO A O 1
ATOM 1369 N N . GLU A 1 180 ? -30.283 -9.220 29.246 1.00 96.88 180 GLU A N 1
ATOM 1370 C CA . GLU A 1 180 ? -31.008 -8.734 28.065 1.00 96.88 180 GLU A CA 1
ATOM 1371 C C . GLU A 1 180 ? -30.540 -7.328 27.689 1.00 96.88 180 GLU A C 1
ATOM 1373 O O . GLU A 1 180 ? -30.254 -7.062 26.516 1.00 96.88 180 GLU A O 1
ATOM 1378 N N . GLU A 1 181 ? -30.320 -6.468 28.687 1.00 96.38 181 GLU A N 1
ATOM 1379 C CA . GLU A 1 181 ? -29.677 -5.173 28.482 1.00 96.38 181 GLU A CA 1
ATOM 1380 C C . GLU A 1 181 ? -28.306 -5.341 27.806 1.00 96.38 181 GLU A C 1
ATOM 1382 O O . GLU A 1 181 ? -28.058 -4.742 26.755 1.00 96.38 181 GLU A O 1
ATOM 1387 N N . ARG A 1 182 ? -27.441 -6.232 28.320 1.00 95.81 182 ARG A N 1
ATOM 1388 C CA . ARG A 1 182 ? -26.128 -6.503 27.701 1.00 95.81 182 ARG A CA 1
ATOM 1389 C C . ARG A 1 182 ? -26.258 -6.964 26.252 1.00 95.81 182 ARG A C 1
ATOM 1391 O O . ARG A 1 182 ? -25.491 -6.506 25.406 1.00 95.81 182 ARG A O 1
ATOM 1398 N N . ARG A 1 183 ? -27.200 -7.862 25.942 1.00 94.81 183 ARG A N 1
ATOM 1399 C CA . ARG A 1 183 ? -27.421 -8.343 24.566 1.00 94.81 183 ARG A CA 1
ATOM 1400 C C . ARG A 1 183 ? -27.844 -7.216 23.631 1.00 94.81 183 ARG A C 1
ATOM 1402 O O . ARG A 1 183 ? -27.331 -7.164 22.517 1.00 94.81 183 ARG A O 1
ATOM 1409 N N . SER A 1 184 ? -28.704 -6.304 24.083 1.00 96.12 184 SER A N 1
ATOM 1410 C CA . SER A 1 184 ? -29.162 -5.168 23.269 1.00 96.12 184 SER A CA 1
ATOM 1411 C C . SER A 1 184 ? -28.024 -4.215 22.862 1.00 96.12 184 SER A C 1
ATOM 1413 O O . SER A 1 184 ? -28.066 -3.614 21.790 1.00 96.12 184 SER A O 1
ATOM 1415 N N . LEU A 1 185 ? -26.965 -4.127 23.679 1.00 95.44 185 LEU A N 1
ATOM 1416 C CA . LEU A 1 185 ? -25.787 -3.288 23.431 1.00 95.44 185 LEU A CA 1
ATOM 1417 C C . LEU A 1 185 ? -24.748 -3.944 22.502 1.00 95.44 185 LEU A C 1
ATOM 1419 O O . LEU A 1 185 ? -23.851 -3.265 21.990 1.00 95.44 185 LEU A O 1
ATOM 1423 N N . VAL A 1 186 ? -24.831 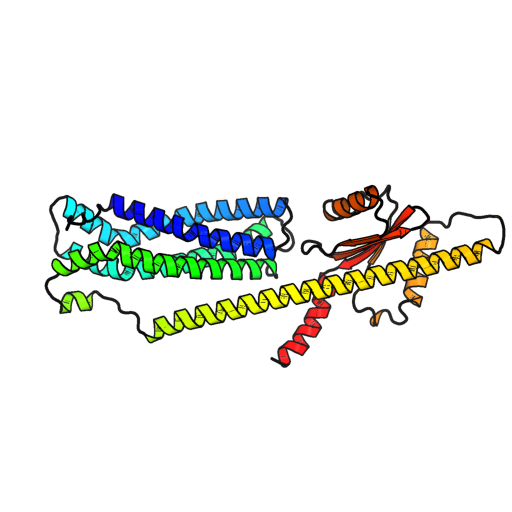-5.260 22.279 1.00 95.25 186 VAL A N 1
ATOM 1424 C CA . VAL A 1 186 ? -23.888 -5.998 21.430 1.00 95.25 186 VAL A CA 1
ATOM 1425 C C . VAL A 1 186 ? -24.360 -5.973 19.980 1.00 95.25 186 VAL A C 1
ATOM 1427 O O . VAL A 1 186 ? -25.257 -6.706 19.573 1.00 95.25 186 VAL A O 1
ATOM 1430 N N . THR A 1 187 ? -23.665 -5.207 19.141 1.00 88.06 187 THR A N 1
ATOM 1431 C CA . THR A 1 187 ? -23.837 -5.302 17.687 1.00 88.06 187 THR A CA 1
ATOM 1432 C C . THR A 1 187 ? -23.136 -6.556 17.171 1.00 88.06 187 THR A C 1
ATOM 1434 O O . THR A 1 187 ? -21.906 -6.591 17.034 1.00 88.06 187 THR A O 1
ATOM 1437 N N . THR A 1 188 ? -23.904 -7.606 16.890 1.00 86.38 188 THR A N 1
ATOM 1438 C CA . THR A 1 188 ? -23.362 -8.813 16.264 1.00 86.38 188 THR A CA 1
ATOM 1439 C C . THR A 1 188 ? -23.224 -8.606 14.757 1.00 86.38 188 THR A C 1
ATOM 1441 O O . THR A 1 188 ? -24.131 -8.135 14.079 1.00 86.38 188 THR A O 1
ATOM 1444 N N . LEU A 1 189 ? -22.057 -8.954 14.214 1.00 84.75 189 LEU A N 1
ATOM 1445 C CA . LEU A 1 189 ? -21.921 -9.154 12.774 1.00 84.75 189 LEU A CA 1
ATOM 1446 C C . LEU A 1 189 ? -22.449 -10.545 12.440 1.00 84.75 189 LEU A C 1
ATOM 1448 O O . LEU A 1 189 ? -22.059 -11.517 13.103 1.00 84.75 189 LEU A O 1
ATOM 1452 N N . SER A 1 190 ? -23.282 -10.632 11.402 1.00 88.69 190 SER A N 1
ATOM 1453 C CA . SER A 1 190 ? -23.768 -11.914 10.898 1.00 88.69 190 SER A CA 1
ATOM 1454 C C . SER A 1 190 ? -22.589 -12.828 10.537 1.00 88.69 190 SER A C 1
ATOM 1456 O O . SER A 1 190 ? -21.523 -12.359 10.116 1.00 88.69 190 SER A O 1
ATOM 1458 N N . LEU A 1 191 ? -22.758 -14.143 10.713 1.00 87.69 191 LEU A N 1
ATOM 1459 C CA . LEU A 1 191 ? -21.735 -15.115 10.318 1.00 87.69 191 LEU A CA 1
ATOM 1460 C C . LEU A 1 191 ? -21.427 -14.998 8.817 1.00 87.69 191 LEU A C 1
ATOM 1462 O O . LEU A 1 191 ? -20.259 -14.996 8.440 1.00 87.69 191 LEU A O 1
ATOM 1466 N N . SER A 1 192 ? -22.462 -14.789 7.995 1.00 88.75 192 SER A N 1
ATOM 1467 C CA . SER A 1 192 ? -22.333 -14.567 6.552 1.00 88.75 192 SER A CA 1
ATOM 1468 C C . SER A 1 192 ? -21.419 -13.386 6.231 1.00 88.75 192 SER A C 1
ATOM 1470 O O . SER A 1 192 ? -20.495 -13.537 5.443 1.00 88.75 192 SER A O 1
ATOM 1472 N N . SER A 1 193 ? -21.601 -12.232 6.882 1.00 82.12 193 SER A N 1
ATOM 1473 C CA . SER A 1 193 ? -20.764 -11.051 6.630 1.00 82.12 193 SER A CA 1
ATOM 1474 C C . SER A 1 193 ? -19.298 -11.295 6.995 1.00 82.12 193 SER A C 1
ATOM 1476 O O . SER A 1 193 ? -18.406 -10.835 6.290 1.00 82.12 193 SER A O 1
ATOM 1478 N N . LYS A 1 194 ? -19.028 -12.041 8.075 1.00 85.56 194 LYS A N 1
ATOM 1479 C CA . LYS A 1 194 ? -17.651 -12.396 8.459 1.00 85.56 194 LYS A CA 1
ATOM 1480 C C . LYS A 1 194 ? -17.002 -13.304 7.417 1.00 85.56 194 LYS A C 1
ATOM 1482 O O . LYS A 1 194 ? -15.871 -13.043 7.021 1.00 85.56 194 LYS A O 1
ATOM 1487 N N . VAL A 1 195 ? -17.722 -14.337 6.974 1.00 87.81 195 VAL A N 1
ATOM 1488 C CA . VAL A 1 195 ? -17.246 -15.270 5.944 1.00 87.81 195 VAL A CA 1
ATOM 1489 C C . VAL A 1 195 ? -17.023 -14.530 4.629 1.00 87.81 195 VAL A C 1
ATOM 1491 O O . VAL A 1 195 ? -15.937 -14.618 4.076 1.00 87.81 195 VAL A O 1
ATOM 1494 N N . GLN A 1 196 ? -17.986 -13.721 4.181 1.00 85.56 196 GLN A N 1
ATOM 1495 C CA . GLN A 1 196 ? -17.872 -12.928 2.956 1.00 85.56 196 GLN A CA 1
ATOM 1496 C C . GLN A 1 196 ? -16.654 -12.008 2.974 1.00 85.56 196 GLN A C 1
ATOM 1498 O O . GLN A 1 196 ? -15.900 -12.010 2.011 1.00 85.56 196 GLN A O 1
ATOM 1503 N N . VAL A 1 197 ? -16.421 -11.258 4.058 1.00 82.31 197 VAL A N 1
ATOM 1504 C CA . VAL A 1 197 ? -15.252 -10.370 4.148 1.00 82.31 197 VAL A CA 1
ATOM 1505 C C . VAL A 1 197 ? -13.957 -11.170 4.028 1.00 82.31 197 VAL A C 1
ATOM 1507 O O . VAL A 1 197 ? -13.107 -10.815 3.221 1.00 82.31 197 VAL A O 1
ATOM 1510 N N . VAL A 1 198 ? -13.816 -12.274 4.765 1.00 84.69 198 VAL A N 1
ATOM 1511 C CA . VAL A 1 198 ? -12.599 -13.101 4.711 1.00 84.69 198 VAL A CA 1
ATOM 1512 C C . VAL A 1 198 ? -12.408 -13.720 3.326 1.00 84.69 198 VAL A C 1
ATOM 1514 O O . VAL A 1 198 ? -11.318 -13.630 2.766 1.00 84.69 198 VAL A O 1
ATOM 1517 N N . THR A 1 199 ? -13.458 -14.311 2.754 1.00 87.25 199 THR A N 1
ATOM 1518 C CA . THR A 1 199 ? -13.409 -14.952 1.436 1.00 87.25 199 THR A CA 1
ATOM 1519 C C . THR A 1 199 ? -13.104 -13.941 0.339 1.00 87.25 199 THR A C 1
ATOM 1521 O O . THR A 1 199 ? -12.190 -14.170 -0.446 1.00 87.25 199 THR A O 1
ATOM 1524 N N . VAL A 1 200 ? -13.809 -12.807 0.297 1.00 85.31 200 VAL A N 1
ATOM 1525 C CA . VAL A 1 200 ? -13.577 -11.757 -0.706 1.00 85.31 200 VAL A CA 1
ATOM 1526 C C . VAL A 1 200 ? -12.170 -11.190 -0.561 1.00 85.31 200 VAL A C 1
ATOM 1528 O O . VAL A 1 200 ? -11.469 -11.083 -1.560 1.00 85.31 200 VAL A O 1
ATOM 1531 N N . SER A 1 201 ? -11.713 -10.886 0.657 1.00 79.12 201 SER A N 1
ATOM 1532 C CA . SER A 1 201 ? -10.354 -10.381 0.867 1.00 79.12 201 SER A CA 1
ATOM 1533 C C . SER A 1 201 ? -9.286 -11.375 0.416 1.00 79.12 201 SER A C 1
ATOM 1535 O O . SER A 1 201 ? -8.334 -10.964 -0.240 1.00 79.12 201 SER A O 1
ATOM 1537 N N . LEU A 1 202 ? -9.446 -12.667 0.722 1.00 84.19 202 LEU A N 1
ATOM 1538 C CA . LEU A 1 202 ? -8.495 -13.698 0.312 1.00 84.19 202 LEU A CA 1
ATOM 1539 C C . LEU A 1 202 ? -8.483 -13.879 -1.211 1.00 84.19 202 LEU A C 1
ATOM 1541 O O . LEU A 1 202 ? -7.418 -13.840 -1.815 1.00 84.19 202 LEU A O 1
ATOM 1545 N N . VAL A 1 203 ? -9.657 -14.021 -1.834 1.00 87.31 203 VAL A N 1
ATOM 1546 C CA . VAL A 1 203 ? -9.783 -14.207 -3.288 1.00 87.31 203 VAL A CA 1
ATOM 1547 C C . VAL A 1 203 ? -9.232 -13.001 -4.041 1.00 87.31 203 VAL A C 1
ATOM 1549 O O . VAL A 1 203 ? -8.438 -13.175 -4.960 1.00 87.31 203 VAL A O 1
ATOM 1552 N N . VAL A 1 204 ? -9.601 -11.782 -3.635 1.00 79.56 204 VAL A N 1
ATOM 1553 C CA . VAL A 1 204 ? -9.105 -10.551 -4.266 1.00 79.56 204 VAL A CA 1
ATOM 1554 C C . VAL A 1 204 ? -7.593 -10.436 -4.094 1.00 79.56 204 VAL A C 1
ATOM 1556 O O . VAL A 1 204 ? -6.902 -10.203 -5.080 1.00 79.56 204 VAL A O 1
ATOM 1559 N N . ALA A 1 205 ? -7.055 -10.660 -2.890 1.00 78.44 205 ALA A N 1
ATOM 1560 C CA . ALA A 1 205 ? -5.611 -10.602 -2.663 1.00 78.44 205 ALA A CA 1
ATOM 1561 C C . ALA A 1 205 ? -4.852 -11.636 -3.514 1.00 78.44 205 ALA A C 1
ATOM 1563 O O . ALA A 1 205 ? -3.868 -11.289 -4.166 1.00 78.44 205 ALA A O 1
ATOM 1564 N N . SER A 1 206 ? -5.326 -12.884 -3.566 1.00 84.06 206 SER A N 1
ATOM 1565 C CA . SER A 1 206 ? -4.717 -13.945 -4.375 1.00 84.06 206 SER A CA 1
ATOM 1566 C C . SER A 1 206 ? -4.795 -13.663 -5.875 1.00 84.06 206 SER A C 1
ATOM 1568 O O . SER A 1 206 ? -3.803 -13.861 -6.579 1.00 84.06 206 SER A O 1
ATOM 1570 N N . LEU A 1 207 ? -5.941 -13.186 -6.369 1.00 82.75 207 LEU A N 1
ATOM 1571 C CA . LEU A 1 207 ? -6.134 -12.837 -7.777 1.00 82.75 207 LEU A CA 1
ATOM 1572 C C . LEU A 1 207 ? -5.184 -11.713 -8.187 1.00 82.75 207 LEU A C 1
ATOM 1574 O O . LEU A 1 207 ? -4.454 -11.834 -9.167 1.00 82.75 207 LEU A O 1
ATOM 1578 N N . VAL A 1 208 ? -5.159 -10.645 -7.397 1.00 77.50 208 VAL A N 1
ATOM 1579 C CA . VAL A 1 208 ? -4.346 -9.461 -7.656 1.00 77.50 208 VAL A CA 1
ATOM 1580 C C . VAL A 1 208 ? -2.850 -9.793 -7.585 1.00 77.50 208 VAL A C 1
ATOM 1582 O O . VAL A 1 208 ? -2.090 -9.385 -8.466 1.00 77.50 208 VAL A O 1
ATOM 1585 N N . PHE A 1 209 ? -2.417 -10.583 -6.598 1.00 79.62 209 PHE A N 1
ATOM 1586 C CA . PHE A 1 209 ? -1.038 -11.069 -6.520 1.00 79.62 209 PHE A CA 1
ATOM 1587 C C . PHE A 1 209 ? -0.669 -11.913 -7.747 1.00 79.62 209 PHE A C 1
ATOM 1589 O O . PHE A 1 209 ? 0.367 -11.679 -8.366 1.00 79.62 209 PHE A O 1
ATOM 1596 N N . SER A 1 210 ? -1.538 -12.848 -8.142 1.00 83.81 210 SER A N 1
ATOM 1597 C CA . SER A 1 210 ? -1.308 -13.719 -9.302 1.00 83.81 210 SER A CA 1
ATOM 1598 C C . SER A 1 210 ? -1.223 -12.923 -10.602 1.00 83.81 210 SER A C 1
ATOM 1600 O O . SER A 1 210 ? -0.317 -13.153 -11.398 1.00 83.81 210 SER A O 1
ATOM 1602 N N . MET A 1 211 ? -2.112 -11.945 -10.799 1.00 80.19 211 MET A N 1
ATOM 1603 C CA . MET A 1 211 ? -2.085 -11.039 -11.951 1.00 80.19 211 MET A CA 1
ATOM 1604 C C . MET A 1 211 ? -0.814 -10.191 -11.980 1.00 80.19 211 MET A C 1
ATOM 1606 O O . MET A 1 211 ? -0.207 -10.042 -13.037 1.00 80.19 211 MET A O 1
ATOM 1610 N N . THR A 1 212 ? -0.384 -9.668 -10.831 1.00 79.31 212 THR A N 1
ATOM 1611 C CA . THR A 1 212 ? 0.828 -8.841 -10.729 1.00 79.31 212 THR A CA 1
ATOM 1612 C C . THR A 1 212 ? 2.078 -9.669 -11.019 1.00 79.31 212 THR A C 1
ATOM 1614 O O . THR A 1 212 ? 2.933 -9.245 -11.791 1.00 79.31 212 THR A O 1
ATOM 1617 N N . LEU A 1 213 ? 2.155 -10.888 -10.479 1.00 81.06 213 LEU A N 1
ATOM 1618 C CA . LEU A 1 213 ? 3.254 -11.815 -10.737 1.00 81.06 213 LEU A CA 1
ATOM 1619 C C . LEU A 1 213 ? 3.278 -12.284 -12.199 1.00 81.06 213 LEU A C 1
ATOM 1621 O O . LEU A 1 213 ? 4.340 -12.319 -12.818 1.00 81.06 213 LEU A O 1
ATOM 1625 N N . ALA A 1 214 ? 2.117 -12.613 -12.770 1.00 81.38 214 ALA A N 1
ATOM 1626 C CA . ALA A 1 214 ? 1.995 -12.977 -14.178 1.00 81.38 214 ALA A CA 1
ATOM 1627 C C . ALA A 1 214 ? 2.407 -11.813 -15.087 1.00 81.38 214 ALA A C 1
ATOM 1629 O O . ALA A 1 214 ? 3.149 -12.016 -16.049 1.00 81.38 214 ALA A O 1
ATOM 1630 N N . TYR A 1 215 ? 1.988 -10.588 -14.757 1.00 80.62 215 TYR A N 1
ATOM 1631 C CA . TYR A 1 215 ? 2.404 -9.376 -15.456 1.00 80.62 215 TYR A CA 1
ATOM 1632 C C . TYR A 1 215 ? 3.919 -9.179 -15.380 1.00 80.62 215 TYR A C 1
ATOM 1634 O O . TYR A 1 215 ? 4.546 -8.958 -16.415 1.00 80.62 215 TYR A O 1
ATOM 1642 N N . ALA A 1 216 ? 4.505 -9.275 -14.184 1.00 78.00 216 ALA A N 1
ATOM 1643 C CA . ALA A 1 216 ? 5.939 -9.101 -13.973 1.00 78.00 216 ALA A CA 1
ATOM 1644 C C . ALA A 1 216 ? 6.735 -10.135 -14.779 1.00 78.00 216 ALA A C 1
ATOM 1646 O O . ALA A 1 216 ? 7.596 -9.769 -15.573 1.00 78.00 216 ALA A O 1
ATOM 1647 N N . LYS A 1 217 ? 6.363 -11.418 -14.680 1.00 81.56 217 LYS A N 1
ATOM 1648 C CA . LYS A 1 217 ? 7.004 -12.507 -15.428 1.00 81.56 217 LYS A CA 1
ATOM 1649 C C . LYS A 1 217 ? 6.886 -12.323 -16.943 1.00 81.56 217 LYS A C 1
ATOM 1651 O O . LYS A 1 217 ? 7.861 -12.526 -17.662 1.00 81.56 217 LYS A O 1
ATOM 1656 N N . THR A 1 218 ? 5.709 -11.930 -17.430 1.00 77.75 218 THR A N 1
ATOM 1657 C CA . THR A 1 218 ? 5.490 -11.692 -18.867 1.00 77.75 218 THR A CA 1
ATOM 1658 C C . THR A 1 218 ? 6.315 -10.506 -19.352 1.00 77.75 218 THR A C 1
ATOM 1660 O O . THR A 1 218 ? 6.946 -10.600 -20.396 1.00 77.75 218 THR A O 1
ATOM 1663 N N . SER A 1 219 ? 6.360 -9.420 -18.576 1.00 75.56 219 SER A N 1
ATOM 1664 C CA . SER A 1 219 ? 7.138 -8.226 -18.923 1.00 75.56 219 SER A CA 1
ATOM 1665 C C . SER A 1 219 ? 8.630 -8.547 -18.985 1.00 75.56 219 SER A C 1
ATOM 1667 O O . SER A 1 219 ? 9.253 -8.270 -19.998 1.00 75.56 219 SER A O 1
ATOM 1669 N N . MET A 1 220 ? 9.169 -9.245 -17.978 1.00 77.75 220 MET A N 1
ATOM 1670 C CA . MET A 1 220 ? 10.566 -9.700 -17.989 1.00 77.75 220 MET A CA 1
ATOM 1671 C C . MET A 1 220 ? 10.878 -10.590 -19.196 1.00 77.75 220 MET A C 1
ATOM 1673 O O . MET A 1 220 ? 11.922 -10.433 -19.819 1.00 77.75 220 MET A O 1
ATOM 1677 N N . THR A 1 221 ? 9.969 -11.508 -19.542 1.00 78.44 221 THR A N 1
ATOM 1678 C CA . THR A 1 221 ? 10.145 -12.398 -20.702 1.00 78.44 221 THR A CA 1
ATOM 1679 C C . THR A 1 221 ? 10.211 -11.596 -21.999 1.00 78.44 221 THR A C 1
ATOM 1681 O O . THR A 1 221 ? 11.074 -11.849 -22.831 1.00 78.44 221 THR A O 1
ATOM 1684 N N . VAL A 1 222 ? 9.325 -10.613 -22.165 1.00 77.69 222 VAL A N 1
ATOM 1685 C CA . VAL A 1 222 ? 9.292 -9.747 -23.352 1.00 77.69 222 VAL A CA 1
ATOM 1686 C C . VAL A 1 222 ? 10.537 -8.878 -23.423 1.00 77.69 222 VAL A C 1
ATOM 1688 O O . VAL A 1 222 ? 11.121 -8.764 -24.492 1.00 77.69 222 VAL A O 1
ATOM 1691 N N . ASP A 1 223 ? 10.981 -8.330 -22.296 1.00 78.75 223 ASP A N 1
ATOM 1692 C CA . ASP A 1 223 ? 12.204 -7.536 -22.243 1.00 78.75 223 ASP A CA 1
ATOM 1693 C C . ASP A 1 223 ? 13.442 -8.373 -22.596 1.00 78.75 223 ASP A C 1
ATOM 1695 O O . ASP A 1 223 ? 14.301 -7.916 -23.343 1.00 78.75 223 ASP A O 1
ATOM 1699 N N . THR A 1 224 ? 13.522 -9.613 -22.100 1.00 80.31 224 THR A N 1
ATOM 1700 C CA . THR A 1 224 ? 14.624 -10.534 -22.432 1.00 80.31 224 THR A CA 1
ATOM 1701 C C . THR A 1 224 ? 14.598 -10.903 -23.913 1.00 80.31 224 THR A C 1
ATOM 1703 O O . THR A 1 224 ? 15.635 -10.869 -24.565 1.00 80.31 224 THR A O 1
ATOM 1706 N N . LEU A 1 225 ? 13.419 -11.196 -24.471 1.00 77.19 225 LEU A N 1
ATOM 1707 C CA . LEU A 1 225 ? 13.273 -11.482 -25.900 1.00 77.19 225 LEU A CA 1
ATOM 1708 C C . LEU A 1 225 ? 13.627 -10.273 -26.772 1.00 77.19 225 LEU A C 1
ATOM 1710 O O . LEU A 1 225 ? 14.269 -10.445 -27.805 1.00 77.19 225 LEU A O 1
ATOM 1714 N N . ALA A 1 226 ? 13.230 -9.066 -26.361 1.00 76.88 226 ALA A N 1
ATOM 1715 C CA . ALA A 1 226 ? 13.585 -7.828 -27.045 1.00 76.88 226 ALA A CA 1
ATOM 1716 C C . ALA A 1 226 ? 15.104 -7.614 -27.031 1.00 76.88 226 ALA A C 1
ATOM 1718 O O . ALA A 1 226 ? 15.692 -7.434 -28.091 1.00 76.88 226 ALA A O 1
ATOM 1719 N N . ALA A 1 227 ? 15.747 -7.749 -25.868 1.00 80.62 227 ALA A N 1
ATOM 1720 C CA . ALA A 1 227 ? 17.197 -7.626 -25.733 1.00 80.62 227 ALA A CA 1
ATOM 1721 C C . ALA A 1 227 ? 17.959 -8.684 -26.554 1.00 80.62 227 ALA A C 1
ATOM 1723 O O . ALA A 1 227 ? 18.930 -8.365 -27.237 1.00 80.62 227 ALA A O 1
ATOM 1724 N N . GLU A 1 228 ? 17.517 -9.948 -26.536 1.00 78.62 228 GLU A N 1
ATOM 1725 C CA . GLU A 1 228 ? 18.098 -11.006 -27.375 1.00 78.62 228 GLU A CA 1
ATOM 1726 C C . GLU A 1 228 ? 17.956 -10.695 -28.866 1.00 78.62 228 GLU A C 1
ATOM 1728 O O . GLU A 1 228 ? 18.876 -10.941 -29.649 1.00 78.62 228 GLU A O 1
ATOM 1733 N N . TRP A 1 229 ? 16.796 -10.181 -29.270 1.00 77.75 229 TRP A N 1
ATOM 1734 C CA . TRP A 1 229 ? 16.539 -9.801 -30.650 1.00 77.75 229 TRP A CA 1
ATOM 1735 C C . TRP A 1 229 ? 17.422 -8.621 -31.079 1.00 77.75 229 TRP A C 1
ATOM 1737 O O . TRP A 1 229 ? 18.052 -8.699 -32.134 1.00 77.75 229 TRP A O 1
ATOM 1747 N N . GLU A 1 230 ? 17.556 -7.587 -30.245 1.00 78.69 230 GLU A N 1
ATOM 1748 C CA . GLU A 1 230 ? 18.456 -6.456 -30.491 1.00 78.69 230 GLU A CA 1
ATOM 1749 C C . GLU A 1 230 ? 19.917 -6.910 -30.607 1.00 78.69 230 GLU A C 1
ATOM 1751 O O . GLU A 1 230 ? 20.599 -6.529 -31.554 1.00 78.69 230 GLU A O 1
ATOM 1756 N N . LEU A 1 231 ? 20.393 -7.793 -29.721 1.00 81.69 231 LEU A N 1
ATOM 1757 C CA . LEU A 1 231 ? 21.751 -8.346 -29.797 1.00 81.69 231 LEU A CA 1
ATOM 1758 C C . LEU A 1 231 ? 21.998 -9.123 -31.098 1.00 81.69 231 LEU A C 1
ATOM 1760 O O . LEU A 1 231 ? 23.051 -8.970 -31.720 1.00 81.69 231 LEU A O 1
ATOM 1764 N N . ARG A 1 232 ? 21.029 -9.931 -31.552 1.00 77.44 232 ARG A N 1
ATOM 1765 C CA . ARG A 1 232 ? 21.128 -10.635 -32.845 1.00 77.44 232 ARG A CA 1
ATOM 1766 C C . ARG A 1 232 ? 21.173 -9.659 -34.016 1.00 77.44 232 ARG A C 1
ATOM 1768 O O . ARG A 1 232 ? 21.943 -9.876 -34.949 1.00 77.44 232 ARG A O 1
ATOM 1775 N N . MET A 1 233 ? 20.384 -8.586 -33.959 1.00 75.00 233 MET A N 1
ATOM 1776 C CA . MET A 1 233 ? 20.409 -7.526 -34.967 1.00 75.00 233 MET A CA 1
ATOM 1777 C C . MET A 1 233 ? 21.764 -6.814 -35.003 1.00 75.00 233 MET A C 1
ATOM 1779 O O . MET A 1 233 ? 22.320 -6.636 -36.084 1.00 75.00 233 MET A O 1
ATOM 1783 N N . LEU A 1 234 ? 22.331 -6.471 -33.843 1.00 80.50 234 LEU A N 1
ATOM 1784 C CA . LEU A 1 234 ? 23.654 -5.849 -33.744 1.00 80.50 234 LEU A CA 1
ATOM 1785 C C . LEU A 1 234 ? 24.755 -6.743 -34.334 1.00 80.50 234 LEU A C 1
ATOM 1787 O O . LEU A 1 234 ? 25.586 -6.259 -35.099 1.00 80.50 234 LEU A O 1
ATOM 1791 N N . ALA A 1 235 ? 24.732 -8.047 -34.043 1.00 81.88 235 ALA A N 1
ATOM 1792 C CA . ALA A 1 235 ? 25.685 -9.005 -34.608 1.00 81.88 235 ALA A CA 1
ATOM 1793 C C . ALA A 1 235 ? 25.558 -9.130 -36.138 1.00 81.88 235 ALA A C 1
ATOM 1795 O O . ALA A 1 235 ? 26.565 -9.156 -36.844 1.00 81.88 235 ALA A O 1
ATOM 1796 N N . ALA A 1 236 ? 24.330 -9.157 -36.665 1.00 76.06 236 ALA A N 1
ATOM 1797 C CA . ALA A 1 236 ? 24.091 -9.208 -38.106 1.00 76.06 236 ALA A CA 1
ATOM 1798 C C . ALA A 1 236 ? 24.550 -7.925 -38.823 1.00 76.06 236 ALA A C 1
ATOM 1800 O O . ALA A 1 236 ? 25.073 -7.990 -39.937 1.00 76.06 236 ALA A O 1
ATOM 1801 N N . ILE A 1 237 ? 24.375 -6.758 -38.192 1.00 76.38 237 ILE A N 1
ATOM 1802 C CA . ILE A 1 237 ? 24.870 -5.478 -38.714 1.00 76.38 237 ILE A CA 1
ATOM 1803 C C . ILE A 1 237 ? 26.401 -5.481 -38.767 1.00 76.38 237 ILE A C 1
ATOM 1805 O O . ILE A 1 237 ? 26.971 -5.126 -39.797 1.00 76.38 237 ILE A O 1
ATOM 1809 N N . GLU A 1 238 ? 27.065 -5.915 -37.696 1.00 82.88 238 GLU A N 1
ATOM 1810 C CA . GLU A 1 238 ? 28.527 -6.013 -37.639 1.00 82.88 238 GLU A CA 1
ATOM 1811 C C . GLU A 1 238 ? 29.083 -6.922 -38.743 1.00 82.88 238 GLU A C 1
ATOM 1813 O O . GLU A 1 238 ? 29.963 -6.499 -39.491 1.00 82.88 238 GLU A O 1
ATOM 1818 N N . GLU A 1 239 ? 28.531 -8.131 -38.908 1.00 80.69 239 GLU A N 1
ATOM 1819 C CA . GLU A 1 239 ? 28.963 -9.078 -39.945 1.00 80.69 239 GLU A CA 1
ATOM 1820 C C . GLU A 1 239 ? 28.887 -8.452 -41.347 1.00 80.69 239 GLU A C 1
ATOM 1822 O O . GLU A 1 239 ? 29.804 -8.589 -42.163 1.00 80.69 239 GLU A O 1
ATOM 1827 N N . ARG A 1 240 ? 27.809 -7.710 -41.624 1.00 78.44 240 ARG A N 1
ATOM 1828 C CA . ARG A 1 240 ? 27.609 -7.018 -42.903 1.00 78.44 240 ARG A CA 1
ATOM 1829 C C . ARG A 1 240 ? 28.587 -5.865 -43.100 1.00 78.44 240 ARG A C 1
ATOM 1831 O O . ARG A 1 240 ? 29.111 -5.721 -44.205 1.00 78.44 240 ARG A O 1
ATOM 1838 N N . LEU A 1 241 ? 28.849 -5.077 -42.058 1.00 77.12 241 LEU A N 1
ATOM 1839 C CA . LEU A 1 241 ? 29.845 -4.003 -42.099 1.00 77.12 241 LEU A CA 1
ATOM 1840 C C . LEU A 1 241 ? 31.244 -4.573 -42.371 1.00 77.12 241 LEU A C 1
ATOM 1842 O O . LEU A 1 241 ? 31.919 -4.121 -43.295 1.00 77.12 241 LEU A O 1
ATOM 1846 N N . SER A 1 242 ? 31.636 -5.638 -41.667 1.00 80.94 242 SER A N 1
ATOM 1847 C CA . SER A 1 242 ? 32.917 -6.322 -41.890 1.00 80.94 242 SER A CA 1
ATOM 1848 C C . SER A 1 242 ? 33.033 -6.913 -43.303 1.00 80.94 242 SER A C 1
ATOM 1850 O O . SER A 1 242 ? 34.093 -6.839 -43.933 1.00 80.94 242 SER A O 1
ATOM 1852 N N . ALA A 1 243 ? 31.946 -7.473 -43.846 1.00 80.75 243 ALA A N 1
ATOM 1853 C CA . ALA A 1 243 ? 31.916 -7.984 -45.217 1.00 80.75 243 ALA A CA 1
ATOM 1854 C C . ALA A 1 243 ? 32.061 -6.864 -46.266 1.00 80.75 243 ALA A C 1
ATOM 1856 O O . ALA A 1 243 ? 32.741 -7.048 -47.282 1.00 80.75 243 ALA A O 1
ATOM 1857 N N . ALA A 1 244 ? 31.458 -5.697 -46.023 1.00 77.44 244 ALA A N 1
ATOM 1858 C CA . ALA A 1 244 ? 31.574 -4.531 -46.895 1.00 77.44 244 ALA A CA 1
ATOM 1859 C C . ALA A 1 244 ? 33.004 -3.958 -46.905 1.00 77.44 244 ALA A C 1
ATOM 1861 O O . ALA A 1 244 ? 33.540 -3.676 -47.978 1.00 77.44 244 ALA A O 1
ATOM 1862 N N . GLU A 1 245 ? 33.659 -3.865 -45.744 1.00 76.44 245 GLU A N 1
ATOM 1863 C CA . GLU A 1 245 ? 35.066 -3.441 -45.616 1.00 76.44 245 GLU A CA 1
ATOM 1864 C C . GLU A 1 245 ? 36.042 -4.418 -46.291 1.00 76.44 245 GLU A C 1
ATOM 1866 O O . GLU A 1 245 ? 36.989 -4.027 -46.983 1.00 76.44 245 GLU A O 1
ATOM 1871 N N . SER A 1 246 ? 35.779 -5.717 -46.153 1.00 80.38 246 SER A N 1
ATOM 1872 C CA . SER A 1 246 ? 36.562 -6.761 -46.824 1.00 80.38 246 SER A CA 1
ATOM 1873 C C . SER A 1 246 ? 36.413 -6.695 -48.350 1.00 80.38 246 SER A C 1
ATOM 1875 O O . SER A 1 246 ? 37.356 -6.970 -49.086 1.00 80.38 246 SER A O 1
ATOM 1877 N N . SER A 1 247 ? 35.236 -6.292 -48.838 1.00 78.31 247 SER A N 1
ATOM 1878 C CA . SER A 1 247 ? 34.963 -6.146 -50.273 1.00 78.31 247 SER A CA 1
ATOM 1879 C C . SER A 1 247 ? 35.572 -4.868 -50.863 1.00 78.31 247 SER A C 1
ATOM 1881 O O . SER A 1 247 ? 36.001 -4.871 -52.016 1.00 78.31 247 SER A O 1
ATOM 1883 N N . SER A 1 248 ? 35.643 -3.780 -50.089 1.00 68.75 248 SER A N 1
ATOM 1884 C CA . SER A 1 248 ? 36.210 -2.499 -50.537 1.00 68.75 248 SER A CA 1
ATOM 1885 C C . SER A 1 248 ? 37.742 -2.479 -50.514 1.00 68.75 248 SER A C 1
ATOM 1887 O O . SER A 1 248 ? 38.364 -1.877 -51.388 1.00 68.75 248 SER A O 1
ATOM 1889 N N . SER A 1 249 ? 38.374 -3.205 -49.588 1.00 62.53 249 SER A N 1
ATOM 1890 C CA . SER A 1 249 ? 39.840 -3.334 -49.512 1.00 62.53 249 SER A CA 1
ATOM 1891 C C . SER A 1 249 ? 40.474 -4.100 -50.690 1.00 62.53 249 SER A C 1
ATOM 1893 O O . SER A 1 249 ? 41.679 -3.984 -50.918 1.00 62.53 249 SER A O 1
ATOM 1895 N N . GLY A 1 250 ? 39.679 -4.817 -51.495 1.00 57.94 250 GLY A N 1
ATOM 1896 C CA . GLY A 1 250 ? 40.127 -5.505 -52.713 1.00 57.94 250 GLY A CA 1
ATOM 1897 C C . GLY A 1 250 ? 40.281 -4.620 -53.961 1.00 57.94 250 GLY A C 1
ATOM 1898 O O . GLY A 1 250 ? 40.804 -5.091 -54.971 1.00 57.94 250 GLY A O 1
ATOM 1899 N N . GLY A 1 251 ? 39.860 -3.348 -53.926 1.00 52.81 251 GLY A N 1
ATOM 1900 C CA . GLY A 1 251 ? 39.867 -2.459 -55.091 1.00 52.81 251 GLY A CA 1
ATOM 1901 C C . GLY A 1 251 ? 40.216 -1.010 -54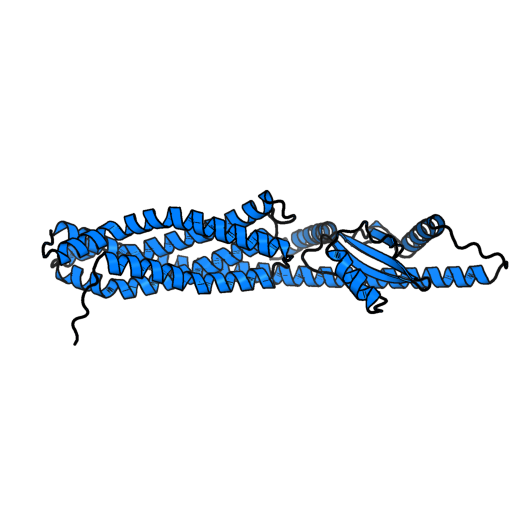.744 1.00 52.81 251 GLY A C 1
ATOM 1902 O O . GLY A 1 251 ? 39.376 -0.270 -54.258 1.00 52.81 251 GLY A O 1
ATOM 1903 N N . ALA A 1 252 ? 41.433 -0.595 -55.105 1.00 52.12 252 ALA A N 1
ATOM 1904 C CA . ALA A 1 252 ? 41.993 0.762 -55.018 1.00 52.12 252 ALA A CA 1
ATOM 1905 C C . ALA A 1 252 ? 42.518 1.218 -53.636 1.00 52.12 252 ALA A C 1
ATOM 1907 O O . ALA A 1 252 ? 41.788 1.512 -52.695 1.00 52.12 252 ALA A O 1
ATOM 1908 N N . ALA A 1 253 ? 43.845 1.374 -53.579 1.00 48.09 253 ALA A N 1
ATOM 1909 C CA . ALA A 1 253 ? 44.663 1.838 -52.457 1.00 48.09 253 ALA A CA 1
ATOM 1910 C C . ALA A 1 253 ? 44.489 3.339 -52.120 1.00 48.09 253 ALA A C 1
ATOM 1912 O O . ALA A 1 253 ? 45.454 4.100 -52.080 1.00 48.09 253 ALA A O 1
ATOM 1913 N N . GLY A 1 254 ? 43.256 3.779 -51.875 1.00 52.59 254 GLY A N 1
ATOM 1914 C CA . GLY A 1 254 ? 42.927 5.152 -51.490 1.00 52.59 254 GLY A CA 1
ATOM 1915 C C . GLY A 1 254 ? 41.796 5.186 -50.470 1.00 52.59 254 GLY A C 1
ATOM 1916 O O . GLY A 1 254 ? 40.729 5.720 -50.759 1.00 52.59 254 GLY A O 1
ATOM 1917 N N . ALA A 1 255 ? 42.009 4.578 -49.302 1.00 46.47 255 ALA A N 1
ATOM 1918 C CA . ALA A 1 255 ? 41.007 4.467 -48.247 1.00 46.47 255 ALA A CA 1
ATOM 1919 C C . ALA A 1 255 ? 40.678 5.847 -47.648 1.00 46.47 255 ALA A C 1
ATOM 1921 O O . ALA A 1 255 ? 41.411 6.379 -46.814 1.00 46.47 255 ALA A O 1
ATOM 1922 N N . ARG A 1 256 ? 39.559 6.435 -48.080 1.00 50.19 256 ARG A N 1
ATOM 1923 C CA . ARG A 1 256 ? 38.842 7.427 -47.277 1.00 50.19 256 ARG A CA 1
ATOM 1924 C C . ARG A 1 256 ? 38.096 6.671 -46.189 1.00 50.19 256 ARG A C 1
ATOM 1926 O O . ARG A 1 256 ? 37.328 5.767 -46.502 1.00 50.19 256 ARG A O 1
ATOM 1933 N N . THR A 1 257 ? 38.307 7.057 -44.936 1.00 50.50 257 THR A N 1
ATOM 1934 C CA . THR A 1 257 ? 37.408 6.692 -43.842 1.00 50.50 257 THR A CA 1
ATOM 1935 C C . THR A 1 257 ? 35.990 7.092 -44.267 1.00 50.50 257 THR A C 1
ATOM 1937 O O . THR A 1 257 ? 35.812 8.256 -44.646 1.00 50.50 257 THR A O 1
ATOM 1940 N N . PRO A 1 258 ? 35.011 6.168 -44.293 1.00 53.09 258 PRO A N 1
ATOM 1941 C CA . PRO A 1 258 ? 33.647 6.503 -44.684 1.00 53.09 258 PRO A CA 1
ATOM 1942 C C . PRO A 1 258 ? 33.144 7.638 -43.795 1.00 53.09 258 PRO A C 1
ATOM 1944 O O . PRO A 1 258 ? 33.362 7.635 -42.578 1.00 53.09 258 PRO A O 1
ATOM 1947 N N . ALA A 1 259 ? 32.526 8.648 -44.407 1.00 52.41 259 ALA A N 1
ATOM 1948 C CA . ALA A 1 259 ? 31.966 9.740 -43.633 1.00 52.41 259 ALA A CA 1
ATOM 1949 C C . ALA A 1 259 ? 30.839 9.175 -42.745 1.00 52.41 259 ALA A C 1
ATOM 1951 O O . ALA A 1 259 ? 30.172 8.219 -43.140 1.00 52.41 259 ALA A O 1
ATOM 1952 N N . PRO A 1 260 ? 30.563 9.760 -41.567 1.00 46.50 260 PRO A N 1
ATOM 1953 C CA . PRO A 1 260 ? 29.481 9.302 -40.688 1.00 46.50 260 PRO A CA 1
ATOM 1954 C C . PRO A 1 260 ? 28.116 9.156 -41.389 1.00 46.50 260 PRO A C 1
ATOM 1956 O O . PRO A 1 260 ? 27.314 8.314 -40.997 1.00 46.50 260 PRO A O 1
ATOM 1959 N N . GLY A 1 261 ? 27.870 9.939 -42.449 1.00 53.97 261 GLY A N 1
ATOM 1960 C CA . GLY A 1 261 ? 26.671 9.832 -43.288 1.00 53.97 261 GLY A CA 1
ATOM 1961 C C . GLY A 1 261 ? 26.596 8.547 -44.122 1.00 53.97 261 GLY A C 1
ATOM 1962 O O . GLY A 1 261 ? 25.520 7.966 -44.220 1.00 53.97 261 GLY A O 1
ATOM 1963 N N . ASP A 1 262 ? 27.727 8.050 -44.630 1.00 54.09 262 ASP A N 1
ATOM 1964 C CA . ASP A 1 262 ? 27.786 6.846 -45.475 1.00 54.09 262 ASP A CA 1
ATOM 1965 C C . ASP A 1 262 ? 27.460 5.580 -44.667 1.00 54.09 262 ASP A C 1
ATOM 1967 O O . ASP A 1 262 ? 26.891 4.615 -45.173 1.00 54.09 262 ASP A O 1
ATOM 1971 N N . LEU A 1 263 ? 27.784 5.594 -43.372 1.00 55.53 263 LEU A N 1
ATOM 1972 C CA . LEU A 1 263 ? 27.468 4.507 -42.450 1.00 55.53 263 LEU A CA 1
ATOM 1973 C C . LEU A 1 263 ? 26.025 4.538 -41.972 1.00 55.53 263 LEU A C 1
ATOM 1975 O O . LEU A 1 263 ? 25.448 3.475 -41.792 1.00 55.53 263 LEU A O 1
ATOM 1979 N N . ALA A 1 264 ? 25.426 5.718 -41.794 1.00 54.50 264 ALA A N 1
ATOM 1980 C CA . ALA A 1 264 ? 23.997 5.825 -41.510 1.00 54.50 264 ALA A CA 1
ATOM 1981 C C . ALA A 1 264 ? 23.156 5.335 -42.704 1.00 54.50 264 ALA A C 1
ATOM 1983 O O . ALA A 1 264 ? 22.176 4.612 -42.523 1.00 54.50 264 ALA A O 1
ATOM 1984 N N . GLU A 1 265 ? 23.576 5.663 -43.929 1.00 56.19 265 GLU A N 1
ATOM 1985 C CA . GLU A 1 265 ? 22.949 5.181 -45.163 1.00 56.19 265 GLU A CA 1
ATOM 1986 C C . GLU A 1 265 ? 23.179 3.672 -45.371 1.00 56.19 265 GLU A C 1
ATOM 1988 O O . GLU A 1 265 ? 22.242 2.937 -45.695 1.00 56.19 265 GLU A O 1
ATOM 1993 N N . GLY A 1 266 ? 24.388 3.179 -45.073 1.00 58.72 266 GLY A N 1
ATOM 1994 C CA . GLY A 1 266 ? 24.718 1.752 -45.060 1.00 58.72 266 GLY A CA 1
ATOM 1995 C C . GLY A 1 266 ? 23.935 0.961 -44.008 1.00 58.72 266 GLY A C 1
ATOM 1996 O O . GLY A 1 266 ? 23.429 -0.117 -44.308 1.00 58.72 266 GLY A O 1
ATOM 1997 N N . LEU A 1 267 ? 23.748 1.512 -42.806 1.00 59.66 267 LEU A N 1
ATOM 1998 C CA . LEU A 1 267 ? 22.900 0.930 -41.766 1.00 59.66 267 LEU A CA 1
ATOM 1999 C C . LEU A 1 267 ? 21.443 0.860 -42.237 1.00 59.66 267 LEU A C 1
ATOM 2001 O O . LEU A 1 267 ? 20.801 -0.171 -42.072 1.00 59.66 267 LEU A O 1
ATOM 2005 N N . GLY A 1 268 ? 20.943 1.914 -42.892 1.00 59.56 268 GLY A N 1
ATOM 2006 C CA . GLY A 1 268 ? 19.612 1.936 -43.502 1.00 59.56 268 GLY A CA 1
ATOM 2007 C C . GLY A 1 268 ? 19.419 0.853 -44.570 1.00 59.56 268 GLY A C 1
ATOM 2008 O O . GLY A 1 268 ? 18.398 0.167 -44.569 1.00 59.56 268 GLY A O 1
ATOM 2009 N N . GLN A 1 269 ? 20.413 0.631 -45.437 1.00 59.50 269 GLN A N 1
ATOM 2010 C CA . GLN A 1 269 ? 20.387 -0.441 -46.444 1.00 59.50 269 GLN A CA 1
ATOM 2011 C C . GLN A 1 269 ? 20.520 -1.847 -45.837 1.00 59.50 269 GLN A C 1
ATOM 2013 O O . GLN A 1 269 ? 19.844 -2.782 -46.274 1.00 59.50 269 GLN A O 1
ATOM 2018 N N . VAL A 1 270 ? 21.369 -2.017 -44.820 1.00 61.88 270 VAL A N 1
ATOM 2019 C CA . VAL A 1 270 ? 21.527 -3.284 -44.088 1.00 61.88 270 VAL A CA 1
ATOM 2020 C C . VAL A 1 270 ? 20.245 -3.629 -43.327 1.00 61.88 270 VAL A C 1
ATOM 2022 O O . VAL A 1 270 ? 19.782 -4.764 -43.390 1.00 61.88 270 VAL A O 1
ATOM 2025 N N . LEU A 1 271 ? 19.606 -2.653 -42.682 1.00 58.97 271 LEU A N 1
ATOM 2026 C CA . LEU A 1 271 ? 18.310 -2.836 -42.029 1.00 58.97 271 LEU A CA 1
ATOM 2027 C C . LEU A 1 271 ? 17.211 -3.178 -43.044 1.00 58.97 271 LEU A C 1
ATOM 2029 O O . LEU A 1 271 ? 16.467 -4.128 -42.821 1.00 58.97 271 LEU A O 1
ATOM 2033 N N . ALA A 1 272 ? 17.164 -2.496 -44.194 1.00 59.03 272 ALA A N 1
ATOM 2034 C CA . ALA A 1 272 ? 16.204 -2.783 -45.265 1.00 59.03 272 ALA A CA 1
ATOM 2035 C C . ALA A 1 272 ? 16.386 -4.168 -45.920 1.00 59.03 272 ALA A C 1
ATOM 2037 O O . ALA A 1 272 ? 15.462 -4.678 -46.548 1.00 59.03 272 ALA A O 1
ATOM 2038 N N . THR A 1 273 ? 17.566 -4.785 -45.793 1.00 60.03 273 THR A N 1
ATOM 2039 C CA . THR A 1 273 ? 17.856 -6.124 -46.339 1.00 60.03 273 THR A CA 1
ATOM 2040 C C . THR A 1 273 ? 17.752 -7.242 -45.301 1.00 60.03 273 THR A C 1
ATOM 2042 O O . THR A 1 273 ? 17.396 -8.364 -45.658 1.00 60.03 273 THR A O 1
ATOM 2045 N N . LEU A 1 274 ? 18.038 -6.962 -44.025 1.00 56.75 274 LEU A N 1
ATOM 2046 C CA . LEU A 1 274 ? 17.840 -7.900 -42.911 1.00 56.75 274 LEU A CA 1
ATOM 2047 C C . LEU A 1 274 ? 16.365 -8.035 -42.520 1.00 56.75 274 LEU A C 1
ATOM 2049 O O . LEU A 1 274 ? 15.959 -9.064 -41.981 1.00 56.75 274 LEU A O 1
ATOM 2053 N N . VAL A 1 275 ? 15.570 -7.011 -42.815 1.00 53.09 275 VAL A N 1
ATOM 2054 C CA . VAL A 1 275 ? 14.146 -6.944 -42.516 1.00 53.09 275 VAL A CA 1
ATOM 2055 C C . VAL A 1 275 ? 13.392 -6.866 -43.849 1.00 53.09 275 VAL A C 1
ATOM 2057 O O . VAL A 1 275 ? 13.100 -5.770 -44.322 1.00 53.09 275 VAL A O 1
ATOM 2060 N N . PRO A 1 276 ? 13.094 -8.008 -44.499 1.00 44.22 276 PRO A N 1
ATOM 2061 C CA . PRO A 1 276 ? 12.462 -8.024 -45.822 1.00 44.22 276 PRO A CA 1
ATOM 2062 C C . PRO A 1 276 ? 11.036 -7.451 -45.829 1.00 44.22 276 PRO A C 1
ATOM 2064 O O . PRO A 1 276 ? 10.486 -7.215 -46.901 1.00 44.22 276 PRO A O 1
ATOM 2067 N N . ASP A 1 277 ? 10.460 -7.206 -44.651 1.00 49.72 277 ASP A N 1
ATOM 2068 C CA . ASP A 1 277 ? 9.208 -6.486 -44.478 1.00 49.72 277 ASP A CA 1
ATOM 2069 C C . ASP A 1 277 ? 9.266 -5.665 -43.171 1.00 49.72 277 ASP A C 1
ATOM 2071 O O . ASP A 1 277 ? 9.280 -6.252 -42.084 1.00 49.72 277 ASP A O 1
ATOM 2075 N N . PRO A 1 278 ? 9.363 -4.325 -43.224 1.00 49.91 278 PRO A N 1
ATOM 2076 C CA . PRO A 1 278 ? 9.365 -3.485 -42.026 1.00 49.91 278 PRO A CA 1
ATOM 2077 C C . PRO A 1 278 ? 8.065 -3.609 -41.216 1.00 49.91 278 PRO A C 1
ATOM 2079 O O . PRO A 1 278 ? 8.094 -3.343 -40.015 1.00 49.91 278 PRO A O 1
ATOM 2082 N N . ASP A 1 279 ? 6.971 -4.093 -41.821 1.00 48.06 279 ASP A N 1
ATOM 2083 C CA . ASP A 1 279 ? 5.716 -4.408 -41.127 1.00 48.06 279 ASP A CA 1
ATOM 2084 C C . ASP A 1 279 ? 5.779 -5.750 -40.360 1.00 48.06 279 ASP A C 1
ATOM 2086 O O . ASP A 1 279 ? 4.923 -6.025 -39.516 1.00 48.06 279 ASP A O 1
ATOM 2090 N N . LEU A 1 280 ? 6.805 -6.582 -40.602 1.00 41.66 280 LEU A N 1
ATOM 2091 C CA . LEU A 1 280 ? 7.089 -7.811 -39.844 1.00 41.66 280 LEU A CA 1
ATOM 2092 C C . LEU A 1 280 ? 8.054 -7.591 -38.674 1.00 41.66 280 LEU A C 1
ATOM 2094 O O . LEU A 1 280 ? 8.316 -8.538 -37.925 1.00 41.66 280 LEU A O 1
ATOM 2098 N N . LEU A 1 281 ? 8.581 -6.376 -38.483 1.00 52.22 281 LEU A N 1
ATOM 2099 C CA . LEU A 1 281 ? 9.278 -6.054 -37.243 1.00 52.22 281 LEU A CA 1
ATOM 2100 C C . LEU A 1 281 ? 8.266 -6.126 -36.105 1.00 52.22 281 LEU A C 1
ATOM 2102 O O . LEU A 1 281 ? 7.317 -5.342 -36.090 1.00 52.22 281 LEU A O 1
ATOM 2106 N N . PRO A 1 282 ? 8.453 -7.019 -35.117 1.00 57.22 282 PRO A N 1
ATOM 2107 C CA . PRO A 1 282 ? 7.515 -7.083 -34.010 1.00 57.22 282 PRO A CA 1
ATOM 2108 C C . PRO A 1 282 ? 7.509 -5.765 -33.221 1.00 57.22 282 PRO A C 1
ATOM 2110 O O . PRO A 1 282 ? 6.510 -5.469 -32.570 1.00 57.22 282 PRO A O 1
ATOM 2113 N N . TYR A 1 283 ? 8.590 -4.966 -33.304 1.00 60.88 283 TYR A N 1
ATOM 2114 C CA . TYR A 1 283 ? 8.754 -3.714 -32.571 1.00 60.88 283 TYR A CA 1
ATOM 2115 C C . TYR A 1 283 ? 9.562 -2.658 -33.358 1.00 60.88 283 TYR A C 1
ATOM 2117 O O . TYR A 1 283 ? 10.557 -3.004 -33.999 1.00 60.88 283 TYR A O 1
ATOM 2125 N N . PRO A 1 284 ? 9.198 -1.362 -33.282 1.00 62.31 284 PRO A N 1
ATOM 2126 C CA . PRO A 1 284 ? 9.968 -0.264 -33.859 1.00 62.31 284 PRO A CA 1
ATOM 2127 C C . PRO A 1 284 ? 11.252 -0.033 -33.050 1.00 62.31 284 PRO A C 1
ATOM 2129 O O . PRO A 1 284 ? 11.245 0.665 -32.034 1.00 62.31 284 PRO A O 1
ATOM 2132 N N . ALA A 1 285 ? 12.350 -0.636 -33.498 1.00 63.56 285 ALA A N 1
ATOM 2133 C CA . ALA A 1 285 ? 13.675 -0.428 -32.930 1.00 63.56 285 ALA A CA 1
ATOM 2134 C C . ALA A 1 285 ? 14.342 0.823 -33.519 1.00 63.56 285 ALA A C 1
ATOM 2136 O O . ALA A 1 285 ? 14.241 1.095 -34.718 1.00 63.56 285 ALA A O 1
ATOM 2137 N N . ARG A 1 286 ? 15.035 1.580 -32.673 1.00 74.06 286 ARG A N 1
ATOM 2138 C CA . ARG A 1 286 ? 15.909 2.690 -33.052 1.00 74.06 286 ARG A CA 1
ATOM 2139 C C . ARG A 1 286 ? 17.349 2.211 -32.991 1.00 74.06 286 ARG A C 1
ATOM 2141 O O . ARG A 1 286 ? 17.727 1.512 -32.058 1.00 74.06 286 ARG A O 1
ATOM 2148 N N . PHE A 1 287 ? 18.141 2.592 -33.982 1.00 71.62 287 PHE A N 1
ATOM 2149 C CA . PHE A 1 287 ? 19.564 2.286 -34.021 1.00 71.62 287 PHE A CA 1
ATOM 2150 C C . PHE A 1 287 ? 20.342 3.590 -34.085 1.00 71.62 287 PHE A C 1
ATOM 2152 O O . PHE A 1 287 ? 20.069 4.437 -34.937 1.00 71.62 287 PHE A O 1
ATOM 2159 N N . GLU A 1 288 ? 21.307 3.740 -33.191 1.00 73.75 288 GLU A N 1
ATOM 2160 C CA . GLU A 1 288 ? 22.161 4.915 -33.099 1.00 73.75 288 GLU A CA 1
ATOM 2161 C C . GLU A 1 288 ? 23.624 4.475 -33.073 1.00 73.75 288 GLU A C 1
ATOM 2163 O O . GLU A 1 288 ? 24.011 3.560 -32.344 1.00 73.75 288 GLU A O 1
ATOM 2168 N N . LEU A 1 289 ? 24.444 5.124 -33.898 1.00 72.75 289 LEU A N 1
ATOM 2169 C CA . LEU A 1 289 ? 25.891 4.959 -33.876 1.00 72.75 289 LEU A CA 1
ATOM 2170 C C . LEU A 1 289 ? 26.485 6.131 -33.100 1.00 72.75 289 LEU A C 1
ATOM 2172 O O . LEU A 1 289 ? 26.385 7.283 -33.528 1.00 72.75 289 LEU A O 1
ATOM 2176 N N . LEU A 1 290 ? 27.093 5.834 -31.959 1.00 74.00 290 LEU A N 1
ATOM 2177 C CA . LEU A 1 290 ? 27.629 6.826 -31.044 1.00 74.00 290 LEU A CA 1
ATOM 2178 C C . LEU A 1 290 ? 29.154 6.809 -31.090 1.00 74.00 290 LEU A C 1
ATOM 2180 O O . LEU A 1 290 ? 29.803 5.762 -31.031 1.00 74.00 290 LEU A O 1
ATOM 2184 N N . ASP A 1 291 ? 29.721 8.007 -31.176 1.00 70.69 291 ASP A N 1
ATOM 2185 C CA . ASP A 1 291 ? 31.120 8.223 -30.838 1.00 70.69 291 ASP A CA 1
ATOM 2186 C C . ASP A 1 291 ? 31.235 8.151 -29.304 1.00 70.69 291 ASP A C 1
ATOM 2188 O O . ASP A 1 291 ? 30.500 8.882 -28.629 1.00 70.69 291 ASP A O 1
ATOM 2192 N N . PRO A 1 292 ? 32.123 7.314 -28.734 1.00 66.44 292 PRO A N 1
ATOM 2193 C CA . PRO A 1 292 ? 32.351 7.265 -27.291 1.00 66.44 292 PRO A CA 1
ATOM 2194 C C . PRO A 1 292 ? 32.609 8.649 -26.674 1.00 66.44 292 PRO A C 1
ATOM 2196 O O . PRO A 1 292 ? 32.216 8.906 -25.539 1.00 66.44 292 PRO A O 1
ATOM 2199 N N . ALA A 1 293 ? 33.205 9.577 -27.434 1.00 64.25 293 ALA A N 1
ATOM 2200 C CA . ALA A 1 293 ? 33.466 10.946 -26.989 1.00 64.25 293 ALA A CA 1
ATOM 2201 C C . ALA A 1 293 ? 32.220 11.857 -26.970 1.00 64.25 293 ALA A C 1
ATOM 2203 O O . ALA A 1 293 ? 32.274 12.953 -26.417 1.00 64.25 293 ALA A O 1
ATOM 2204 N N . ARG A 1 294 ? 31.101 11.441 -27.579 1.00 61.75 294 ARG A N 1
ATOM 2205 C CA . ARG A 1 294 ? 29.838 12.203 -27.675 1.00 61.75 294 ARG A CA 1
ATOM 2206 C C . ARG A 1 294 ? 28.699 11.591 -26.874 1.00 61.75 294 ARG A C 1
ATOM 2208 O O . ARG A 1 294 ? 27.536 11.923 -27.096 1.00 61.75 294 ARG A O 1
ATOM 2215 N N . LEU A 1 295 ? 29.028 10.718 -25.930 1.00 62.03 295 LEU A N 1
ATOM 2216 C CA . LEU A 1 295 ? 28.036 10.062 -25.093 1.00 62.03 295 LEU A CA 1
ATOM 2217 C C . LEU A 1 295 ? 27.199 11.065 -24.280 1.00 62.03 295 LEU A C 1
ATOM 2219 O O . LEU A 1 295 ? 26.076 10.747 -23.966 1.00 62.03 295 LEU A O 1
ATOM 2223 N N . GLU A 1 296 ? 27.622 12.311 -24.051 1.00 55.38 296 GLU A N 1
ATOM 2224 C CA . GLU A 1 296 ? 26.949 13.330 -23.212 1.00 55.38 296 GLU A CA 1
ATOM 2225 C C . GLU A 1 296 ? 25.454 13.660 -23.501 1.00 55.38 296 GLU A C 1
ATOM 2227 O O . GLU A 1 296 ? 24.875 14.485 -22.795 1.00 55.38 296 GLU A O 1
ATOM 2232 N N . HIS A 1 297 ? 24.808 13.081 -24.521 1.00 51.38 297 HIS A N 1
ATOM 2233 C CA . HIS A 1 297 ? 23.437 13.412 -24.948 1.00 51.38 297 HIS A CA 1
ATOM 2234 C C . HIS A 1 297 ? 22.344 12.382 -24.597 1.00 51.38 297 HIS A C 1
ATOM 2236 O O . HIS A 1 297 ? 21.169 12.686 -24.793 1.00 51.38 297 HIS A O 1
ATOM 2242 N N . LEU A 1 298 ? 22.679 11.207 -24.051 1.00 56.16 298 LEU A N 1
ATOM 2243 C CA . LEU A 1 298 ? 21.686 10.245 -23.529 1.00 56.16 298 LEU A CA 1
ATOM 2244 C C . LEU A 1 298 ? 21.427 10.459 -22.022 1.00 56.16 298 LEU A C 1
ATOM 2246 O O . LEU A 1 298 ? 22.251 11.041 -21.315 1.00 56.16 298 LEU A O 1
ATOM 2250 N N . GLU A 1 299 ? 20.277 10.012 -21.503 1.00 58.09 299 GLU A N 1
ATOM 2251 C CA . GLU A 1 299 ? 19.886 10.260 -20.106 1.00 58.09 299 GLU A CA 1
ATOM 2252 C C . GLU A 1 299 ? 20.907 9.718 -19.078 1.00 58.09 299 GLU A C 1
ATOM 2254 O O . GLU A 1 299 ? 21.398 8.589 -19.151 1.00 58.09 299 GLU A O 1
ATOM 2259 N N . ALA A 1 300 ? 21.211 10.542 -18.066 1.00 56.72 300 ALA A N 1
ATOM 2260 C CA . ALA A 1 300 ? 22.383 10.420 -17.186 1.00 56.72 300 ALA A CA 1
ATOM 2261 C C . ALA A 1 300 ? 22.464 9.146 -16.314 1.00 56.72 300 ALA A C 1
ATOM 2263 O O . ALA A 1 300 ? 23.521 8.858 -15.745 1.00 56.72 300 ALA A O 1
ATOM 2264 N N . GLY A 1 301 ? 21.362 8.410 -16.150 1.00 60.28 301 GLY A N 1
ATOM 2265 C CA . GLY A 1 301 ? 21.322 7.180 -15.353 1.00 60.28 301 GLY A CA 1
ATOM 2266 C C . GLY A 1 301 ? 21.683 5.933 -16.157 1.00 60.28 301 GLY A C 1
ATOM 2267 O O . GLY A 1 301 ? 22.489 5.123 -15.710 1.00 60.28 301 GLY A O 1
ATOM 2268 N N . GLU A 1 302 ? 21.114 5.804 -17.353 1.00 64.00 302 GLU A N 1
ATOM 2269 C CA . GLU A 1 302 ? 21.187 4.598 -18.189 1.00 64.00 302 GLU A CA 1
ATOM 2270 C C . GLU A 1 302 ? 22.563 4.444 -18.843 1.00 64.00 302 GLU A C 1
ATOM 2272 O O . GLU A 1 302 ? 23.102 3.345 -18.964 1.00 64.00 302 GLU A O 1
ATOM 2277 N N . MET A 1 303 ? 23.184 5.572 -19.177 1.00 66.75 303 MET A N 1
ATOM 2278 C CA . MET A 1 303 ? 24.507 5.606 -19.779 1.00 66.75 303 MET A CA 1
ATOM 2279 C C . MET A 1 303 ? 25.634 5.319 -18.799 1.00 66.75 303 MET A C 1
ATOM 2281 O O . MET A 1 303 ? 26.698 4.879 -19.216 1.00 66.75 303 MET A O 1
ATOM 2285 N N . ARG A 1 304 ? 25.422 5.529 -17.496 1.00 70.56 304 ARG A N 1
ATOM 2286 C CA . ARG A 1 304 ? 26.456 5.232 -16.501 1.00 70.56 304 ARG A CA 1
ATOM 2287 C C . ARG A 1 304 ? 26.786 3.743 -16.486 1.00 70.56 304 ARG A C 1
ATOM 2289 O O . ARG A 1 304 ? 27.959 3.402 -16.454 1.00 70.56 304 ARG A O 1
ATOM 2296 N N . ASP A 1 305 ? 25.770 2.883 -16.557 1.00 74.12 305 ASP A N 1
ATOM 2297 C CA . ASP A 1 305 ? 25.971 1.431 -16.598 1.00 74.12 305 ASP A CA 1
ATOM 2298 C C . ASP A 1 305 ? 26.685 1.000 -17.888 1.00 74.12 305 ASP A C 1
ATOM 2300 O O . ASP A 1 305 ? 27.555 0.131 -17.856 1.00 74.12 305 ASP A O 1
ATOM 2304 N N . LEU A 1 306 ? 26.332 1.620 -19.021 1.00 78.06 306 LEU A N 1
ATOM 2305 C CA . LEU A 1 306 ? 26.955 1.352 -20.316 1.00 78.06 306 LEU A CA 1
ATOM 2306 C C . LEU A 1 306 ? 28.420 1.804 -20.340 1.00 78.06 306 LEU A C 1
ATOM 2308 O O . LEU A 1 306 ? 29.294 1.020 -20.697 1.00 78.06 306 LEU A O 1
ATOM 2312 N N . VAL A 1 307 ? 28.690 3.045 -19.927 1.00 79.19 307 VAL A N 1
ATOM 2313 C CA . VAL A 1 307 ? 30.042 3.614 -19.855 1.00 79.19 307 VAL A CA 1
ATOM 2314 C C . VAL A 1 307 ? 30.900 2.780 -18.917 1.00 79.19 307 VAL A C 1
ATOM 2316 O O . VAL A 1 307 ? 31.987 2.369 -19.298 1.00 79.19 307 VAL A O 1
ATOM 2319 N N . GLU A 1 308 ? 30.386 2.441 -17.735 1.00 82.31 308 GLU A N 1
ATOM 2320 C CA . GLU A 1 308 ? 31.105 1.612 -16.772 1.00 82.31 308 GLU A CA 1
ATOM 2321 C C . GLU A 1 308 ? 31.387 0.200 -17.322 1.00 82.31 308 GLU A C 1
ATOM 2323 O O . GLU A 1 308 ? 32.458 -0.358 -17.080 1.00 82.31 308 GLU A O 1
ATOM 2328 N N . ALA A 1 309 ? 30.465 -0.394 -18.086 1.00 84.69 309 ALA A N 1
ATOM 2329 C CA . ALA A 1 309 ? 30.700 -1.682 -18.735 1.00 84.69 309 ALA A CA 1
ATOM 2330 C C . ALA A 1 309 ? 31.799 -1.594 -19.809 1.00 84.69 309 ALA A C 1
ATOM 2332 O O . ALA A 1 309 ? 32.698 -2.439 -19.828 1.00 84.69 309 ALA A O 1
ATOM 2333 N N . VAL A 1 310 ? 31.768 -0.560 -20.653 1.00 83.88 310 VAL A N 1
ATOM 2334 C CA . VAL A 1 310 ? 32.787 -0.319 -21.687 1.00 83.88 310 VAL A CA 1
ATOM 2335 C C . VAL A 1 310 ? 34.153 -0.025 -21.057 1.00 83.88 310 VAL A C 1
ATOM 2337 O O . VAL A 1 310 ? 35.152 -0.613 -21.467 1.00 83.88 310 VAL A O 1
ATOM 2340 N N . GLU A 1 311 ? 34.213 0.791 -20.001 1.00 84.00 311 GLU A N 1
ATOM 2341 C CA . GLU A 1 311 ? 35.441 1.077 -19.239 1.00 84.00 311 GLU A CA 1
ATOM 2342 C C . GLU A 1 311 ? 36.037 -0.181 -18.586 1.00 84.00 311 GLU A C 1
ATOM 2344 O O . GLU A 1 311 ? 37.256 -0.306 -18.462 1.00 84.00 311 GLU A O 1
ATOM 2349 N N . ARG A 1 312 ? 35.197 -1.155 -18.213 1.00 88.81 312 ARG A N 1
ATOM 2350 C CA . ARG A 1 312 ? 35.632 -2.478 -17.730 1.00 88.81 312 ARG A CA 1
ATOM 2351 C C . ARG A 1 312 ? 36.048 -3.438 -18.856 1.00 88.81 312 ARG A C 1
ATOM 2353 O O . ARG A 1 312 ? 36.386 -4.587 -18.569 1.00 88.81 312 ARG A O 1
ATOM 2360 N N . GLY A 1 313 ? 36.024 -3.003 -20.115 1.00 90.50 313 GLY A N 1
ATOM 2361 C CA . GLY A 1 313 ? 36.410 -3.799 -21.282 1.00 90.50 313 GLY A CA 1
ATOM 2362 C C . GLY A 1 313 ? 35.327 -4.753 -21.792 1.00 90.50 313 GLY A C 1
ATOM 2363 O O . GLY A 1 313 ? 35.631 -5.663 -22.564 1.00 90.50 313 GLY A O 1
ATOM 2364 N N . VAL A 1 314 ? 34.070 -4.582 -21.373 1.00 91.94 314 VAL A N 1
ATOM 2365 C CA . VAL A 1 314 ? 32.949 -5.343 -21.936 1.00 91.94 314 VAL A CA 1
ATOM 2366 C C . VAL A 1 314 ? 32.657 -4.792 -23.339 1.00 91.94 314 VAL A C 1
ATOM 2368 O O . VAL A 1 314 ? 32.484 -3.587 -23.500 1.00 91.94 314 VAL A O 1
ATOM 2371 N N . ARG A 1 315 ? 32.624 -5.658 -24.366 1.00 89.81 315 ARG A N 1
ATOM 2372 C CA . ARG A 1 315 ? 32.452 -5.242 -25.778 1.00 89.81 315 ARG A CA 1
ATOM 2373 C C . ARG A 1 315 ? 31.035 -5.397 -26.329 1.00 89.81 315 ARG A C 1
ATOM 2375 O O . ARG A 1 315 ? 30.740 -4.835 -27.375 1.00 89.81 315 ARG A O 1
ATOM 2382 N N . GLU A 1 316 ? 30.152 -6.099 -25.632 1.00 90.88 316 GLU A N 1
ATOM 2383 C CA . GLU A 1 316 ? 28.724 -6.152 -25.956 1.00 90.88 316 GLU A CA 1
ATOM 2384 C C . GLU A 1 316 ? 27.889 -6.348 -24.689 1.00 90.88 316 GLU A C 1
ATOM 2386 O O . GLU A 1 316 ? 28.359 -6.923 -23.704 1.00 90.88 316 GLU A O 1
ATOM 2391 N N . GLY A 1 317 ? 26.645 -5.882 -24.707 1.00 87.56 317 GLY A N 1
ATOM 2392 C CA . GLY A 1 317 ? 25.750 -6.025 -23.569 1.00 87.56 317 GLY A CA 1
ATOM 2393 C C . GLY A 1 317 ? 24.334 -5.565 -23.864 1.00 87.56 317 GLY A C 1
ATOM 2394 O O . GLY A 1 317 ? 24.031 -5.023 -24.923 1.00 87.56 317 GLY A O 1
ATOM 2395 N N . SER A 1 318 ? 23.447 -5.795 -22.904 1.00 85.12 318 SER A N 1
ATOM 2396 C CA . SER A 1 318 ? 22.080 -5.284 -22.938 1.00 85.12 318 SER A CA 1
ATOM 2397 C C . SER A 1 318 ? 21.664 -4.781 -21.564 1.00 85.12 318 SER A C 1
ATOM 2399 O O . SER A 1 318 ? 22.202 -5.201 -20.536 1.00 85.12 318 SER A O 1
ATOM 2401 N N . SER A 1 319 ? 20.715 -3.852 -21.555 1.00 80.19 319 SER A N 1
ATOM 2402 C CA . SER A 1 319 ? 20.065 -3.363 -20.351 1.00 80.19 319 SER A CA 1
ATOM 2403 C C . SER A 1 319 ? 18.560 -3.408 -20.543 1.00 80.19 319 SER A C 1
ATOM 2405 O O . SER A 1 319 ? 17.998 -2.819 -21.463 1.00 80.19 319 SER A O 1
ATOM 2407 N N . SER A 1 320 ? 17.907 -4.117 -19.631 1.00 71.00 320 SER A N 1
ATOM 2408 C CA . SER A 1 320 ? 16.459 -4.272 -19.593 1.00 71.00 320 SER A CA 1
ATOM 2409 C C . SER A 1 320 ? 15.884 -3.853 -18.241 1.00 71.00 320 SER A C 1
ATOM 2411 O O . SER A 1 320 ? 14.854 -4.381 -17.815 1.00 71.00 320 SER A O 1
ATOM 2413 N N . LYS A 1 321 ? 16.563 -2.959 -17.510 1.00 68.31 321 LYS A N 1
ATOM 2414 C CA . LYS A 1 321 ? 16.122 -2.554 -16.168 1.00 68.31 321 LYS A CA 1
ATOM 2415 C C . LYS A 1 321 ? 14.714 -1.941 -16.253 1.00 68.31 321 LYS A C 1
ATOM 2417 O O . LYS A 1 321 ? 14.408 -1.189 -17.179 1.00 68.31 321 LYS A O 1
ATOM 2422 N N . GLY A 1 322 ? 13.820 -2.287 -15.324 1.00 56.75 322 GLY A N 1
ATOM 2423 C CA . GLY A 1 322 ? 12.381 -1.994 -15.406 1.00 56.75 322 GLY A CA 1
ATOM 2424 C C . GLY A 1 322 ? 11.995 -0.514 -15.323 1.00 56.75 322 GLY A C 1
ATOM 2425 O O . GLY A 1 322 ? 10.849 -0.167 -15.612 1.00 56.75 322 GLY A O 1
ATOM 2426 N N . HIS A 1 323 ? 12.924 0.362 -14.929 1.00 55.00 323 HIS A N 1
ATOM 2427 C CA . HIS A 1 323 ? 12.739 1.818 -14.927 1.00 55.00 323 HIS A CA 1
ATOM 2428 C C . HIS A 1 323 ? 13.081 2.501 -16.247 1.00 55.00 323 HIS A C 1
ATOM 2430 O O . HIS A 1 323 ? 12.721 3.662 -16.400 1.00 55.00 323 HIS A O 1
ATOM 2436 N N . GLN A 1 324 ? 13.754 1.812 -17.166 1.00 65.25 324 GLN A N 1
ATOM 2437 C CA . GLN A 1 324 ? 14.167 2.407 -18.431 1.00 65.25 324 GLN A CA 1
ATOM 2438 C C . GLN A 1 324 ? 12.971 2.540 -19.368 1.00 65.25 324 GLN A C 1
ATOM 2440 O O . GLN A 1 324 ? 12.133 1.636 -19.432 1.00 65.25 324 GLN A O 1
ATOM 2445 N N . GLU A 1 325 ? 12.870 3.651 -20.098 1.00 70.75 325 GLU A N 1
ATOM 2446 C CA . GLU A 1 325 ? 11.778 3.863 -21.061 1.00 70.75 325 GLU A CA 1
ATOM 2447 C C . GLU A 1 325 ? 11.906 2.963 -22.295 1.00 70.75 325 GLU A C 1
ATOM 2449 O O . GLU A 1 325 ? 10.916 2.716 -22.987 1.00 70.75 325 GLU A O 1
ATOM 2454 N N . ALA A 1 326 ? 13.095 2.407 -22.524 1.00 74.56 326 ALA A N 1
ATOM 2455 C CA . ALA A 1 326 ? 13.398 1.465 -23.586 1.00 74.56 326 ALA A CA 1
ATOM 2456 C C . ALA A 1 326 ? 14.179 0.252 -23.058 1.00 74.56 326 ALA A C 1
ATOM 2458 O O . ALA A 1 326 ? 14.779 0.286 -21.983 1.00 74.56 326 ALA A O 1
ATOM 2459 N N . VAL A 1 327 ? 14.112 -0.846 -23.804 1.00 80.44 327 VAL A N 1
ATOM 2460 C CA . VAL A 1 327 ? 15.107 -1.921 -23.731 1.00 80.44 327 VAL A CA 1
ATOM 2461 C C . VAL A 1 327 ? 16.243 -1.513 -24.657 1.00 80.44 327 VAL A C 1
ATOM 2463 O O . VAL A 1 327 ? 15.971 -0.919 -25.698 1.00 80.44 327 VAL A O 1
ATOM 2466 N N . TRP A 1 328 ? 17.481 -1.761 -24.242 1.00 83.81 328 TRP A N 1
ATOM 2467 C CA . TRP A 1 328 ? 18.654 -1.387 -25.018 1.00 83.81 328 TRP A CA 1
ATOM 2468 C C . TRP A 1 328 ? 19.606 -2.568 -25.156 1.00 83.81 328 TRP A C 1
ATOM 2470 O O . TRP A 1 328 ? 19.856 -3.299 -24.190 1.00 83.81 328 TRP A O 1
ATOM 2480 N N . ALA A 1 329 ? 20.250 -2.661 -26.309 1.00 86.19 329 ALA A N 1
ATOM 2481 C CA . ALA A 1 329 ? 21.440 -3.465 -26.515 1.00 86.19 329 ALA A CA 1
ATOM 2482 C C . ALA A 1 329 ? 22.535 -2.609 -27.136 1.00 86.19 329 ALA A C 1
ATOM 2484 O O . ALA A 1 329 ? 22.271 -1.642 -27.849 1.00 86.19 329 ALA A O 1
ATOM 2485 N N . TRP A 1 330 ? 23.783 -2.961 -26.871 1.00 88.81 330 TRP A N 1
ATOM 2486 C CA . TRP A 1 330 ? 24.921 -2.231 -27.397 1.00 88.81 330 TRP A CA 1
ATOM 2487 C C . TRP A 1 330 ? 26.064 -3.167 -27.764 1.00 88.81 330 TRP A C 1
ATOM 2489 O O . TRP A 1 330 ? 26.209 -4.262 -27.211 1.00 88.81 330 TRP A O 1
ATOM 2499 N N . LYS A 1 331 ? 26.895 -2.708 -28.700 1.00 89.06 331 LYS A N 1
ATOM 2500 C CA . LYS A 1 331 ? 28.105 -3.396 -29.140 1.00 89.06 331 LYS A CA 1
ATOM 2501 C C . LYS A 1 331 ? 29.195 -2.404 -29.535 1.00 89.06 331 LYS A C 1
ATOM 2503 O O . LYS A 1 331 ? 28.920 -1.424 -30.223 1.00 89.06 331 LYS A O 1
ATOM 2508 N N . VAL A 1 332 ? 30.426 -2.665 -29.107 1.00 87.56 332 VAL A N 1
ATOM 2509 C CA . VAL A 1 332 ? 31.623 -1.929 -29.528 1.00 87.56 332 VAL A CA 1
ATOM 2510 C C . VAL A 1 332 ? 32.146 -2.564 -30.812 1.00 87.56 332 VAL A C 1
ATOM 2512 O O . VAL A 1 332 ? 32.482 -3.747 -30.832 1.00 87.56 332 VAL A O 1
ATOM 2515 N N . LEU A 1 333 ? 32.191 -1.777 -31.881 1.00 84.56 333 LEU A N 1
ATOM 2516 C CA . LEU A 1 333 ? 32.673 -2.186 -33.195 1.00 84.56 333 LEU A CA 1
ATOM 2517 C C . LEU A 1 333 ? 34.213 -2.274 -33.227 1.00 84.56 333 LEU A C 1
ATOM 2519 O O . LEU A 1 333 ? 34.883 -1.713 -32.355 1.00 84.56 333 LEU A O 1
ATOM 2523 N N . PRO A 1 334 ? 34.810 -2.933 -34.241 1.00 83.25 334 PRO A N 1
ATOM 2524 C CA . PRO A 1 334 ? 36.267 -3.036 -34.380 1.00 83.25 334 PRO A CA 1
ATOM 2525 C C . PRO A 1 334 ? 37.008 -1.693 -34.443 1.00 83.25 334 PRO A C 1
ATOM 2527 O O . PRO A 1 334 ? 38.193 -1.638 -34.128 1.00 83.25 334 PRO A O 1
ATOM 2530 N N . ASP A 1 335 ? 36.321 -0.620 -34.834 1.00 80.44 335 ASP A N 1
ATOM 2531 C CA . ASP A 1 335 ? 36.851 0.743 -34.887 1.00 80.44 335 ASP A CA 1
ATOM 2532 C C . ASP A 1 335 ? 36.578 1.567 -33.616 1.00 80.44 335 ASP A C 1
ATOM 2534 O O . ASP A 1 335 ? 36.668 2.794 -33.636 1.00 80.44 335 ASP A O 1
ATOM 2538 N N . GLU A 1 336 ? 36.259 0.886 -32.513 1.00 84.12 336 GLU A N 1
ATOM 2539 C CA . GLU A 1 336 ? 35.981 1.438 -31.180 1.00 84.12 336 GLU A CA 1
ATOM 2540 C C . GLU A 1 336 ? 34.728 2.325 -31.090 1.00 84.12 336 GLU A C 1
ATOM 2542 O O . GLU A 1 336 ? 34.477 2.949 -30.058 1.00 84.12 336 GLU A O 1
ATOM 2547 N N . ARG A 1 337 ? 33.886 2.366 -32.129 1.00 83.75 337 ARG A N 1
ATOM 2548 C CA . ARG A 1 337 ? 32.580 3.034 -32.047 1.00 83.75 337 ARG A CA 1
ATOM 2549 C C . ARG A 1 337 ? 31.547 2.163 -31.360 1.00 83.75 337 ARG A C 1
ATOM 2551 O O . ARG A 1 337 ? 31.615 0.937 -31.406 1.00 83.75 337 ARG A O 1
ATOM 2558 N N . LEU A 1 338 ? 30.543 2.805 -30.774 1.00 81.50 338 LEU A N 1
ATOM 2559 C CA . LEU A 1 338 ? 29.465 2.123 -30.077 1.00 81.50 338 LEU A CA 1
ATOM 2560 C C . LEU A 1 338 ? 28.206 2.105 -30.945 1.00 81.50 338 LEU A C 1
ATOM 2562 O O . LEU A 1 338 ? 27.651 3.152 -31.273 1.00 81.50 338 LEU A O 1
ATOM 2566 N N . LEU A 1 339 ? 27.737 0.913 -31.298 1.00 81.50 339 LEU A N 1
ATOM 2567 C CA . LEU A 1 339 ? 26.434 0.720 -31.918 1.00 81.50 339 LEU A CA 1
ATOM 2568 C C . LEU A 1 339 ? 25.413 0.399 -30.829 1.00 81.50 339 LEU A C 1
ATOM 2570 O O . LEU A 1 339 ? 25.596 -0.554 -30.072 1.00 81.50 339 LEU A O 1
ATOM 2574 N N . VAL A 1 340 ? 24.344 1.187 -30.762 1.00 82.50 340 VAL A N 1
ATOM 2575 C CA . VAL A 1 340 ? 23.276 1.049 -29.773 1.00 82.50 340 VAL A CA 1
ATOM 2576 C C . VAL A 1 340 ? 21.955 0.794 -30.490 1.00 82.50 340 VAL A C 1
ATOM 2578 O O . VAL A 1 340 ? 21.589 1.512 -31.418 1.00 82.50 340 VAL A O 1
ATOM 2581 N N . ALA A 1 341 ? 21.243 -0.240 -30.059 1.00 81.31 341 ALA A N 1
ATOM 2582 C CA . ALA A 1 341 ? 19.872 -0.533 -30.446 1.00 81.31 341 ALA A CA 1
ATOM 2583 C C . ALA A 1 341 ? 18.956 -0.265 -29.252 1.00 81.31 341 ALA A C 1
ATOM 2585 O O . ALA A 1 341 ? 19.324 -0.578 -28.118 1.00 81.31 341 ALA A O 1
ATOM 2586 N N . SER A 1 342 ? 17.784 0.314 -29.501 1.00 81.69 342 SER A N 1
ATOM 2587 C CA . SER A 1 342 ? 16.783 0.517 -28.463 1.00 81.69 342 SER A CA 1
ATOM 2588 C C . SER A 1 342 ? 15.356 0.349 -28.949 1.00 81.69 342 SER A C 1
ATOM 2590 O O . SER A 1 342 ? 14.961 0.846 -30.006 1.00 81.69 342 SER A O 1
ATOM 2592 N N . ILE A 1 343 ? 14.543 -0.316 -28.140 1.00 79.62 343 ILE A N 1
ATOM 2593 C CA . ILE A 1 343 ? 13.110 -0.461 -28.358 1.00 79.62 343 ILE A CA 1
ATOM 2594 C C . ILE A 1 343 ? 12.375 0.239 -27.215 1.00 79.62 343 ILE A C 1
ATOM 2596 O O . ILE A 1 343 ? 12.421 -0.232 -26.072 1.00 79.62 343 ILE A O 1
ATOM 2600 N N . PRO A 1 344 ? 11.617 1.315 -27.496 1.00 79.12 344 PRO A N 1
ATOM 2601 C CA . PRO A 1 344 ? 10.746 1.931 -26.506 1.00 79.12 344 PRO A CA 1
ATOM 2602 C C . PRO A 1 344 ? 9.782 0.900 -25.910 1.00 79.12 344 PRO A C 1
ATOM 2604 O O . PRO A 1 344 ? 9.037 0.224 -26.625 1.00 79.12 344 PRO A O 1
ATOM 2607 N N . ARG A 1 345 ? 9.726 0.803 -24.581 1.00 76.94 345 ARG A N 1
ATOM 2608 C CA . ARG A 1 345 ? 8.820 -0.115 -23.875 1.00 76.94 345 ARG A CA 1
ATOM 2609 C C . ARG A 1 345 ? 7.358 0.171 -24.171 1.00 76.94 345 ARG A C 1
ATOM 2611 O O . ARG A 1 345 ? 6.536 -0.737 -24.082 1.00 76.94 345 ARG A O 1
ATOM 2618 N N . GLU A 1 346 ? 7.006 1.408 -24.506 1.00 76.62 346 GLU A N 1
ATOM 2619 C CA . GLU A 1 346 ? 5.655 1.741 -24.959 1.00 76.62 346 GLU A CA 1
ATOM 2620 C C . GLU A 1 346 ? 5.280 0.968 -26.232 1.00 76.62 346 GLU A C 1
ATOM 2622 O O . GLU A 1 346 ? 4.164 0.456 -26.326 1.00 76.62 346 GLU A O 1
ATOM 2627 N N . ALA A 1 347 ? 6.234 0.765 -27.143 1.00 72.50 347 ALA A N 1
ATOM 2628 C CA . ALA A 1 347 ? 6.038 -0.024 -28.353 1.00 72.50 347 ALA A CA 1
ATOM 2629 C C . ALA A 1 347 ? 5.984 -1.542 -28.081 1.00 72.50 347 ALA A C 1
ATOM 2631 O O . ALA A 1 347 ? 5.205 -2.266 -28.706 1.00 72.50 347 ALA A O 1
ATOM 2632 N N . LEU A 1 348 ? 6.738 -2.030 -27.086 1.00 74.06 348 LEU A N 1
ATOM 2633 C CA . LEU A 1 348 ? 6.576 -3.400 -26.576 1.00 74.06 348 LEU A CA 1
ATOM 2634 C C . LEU A 1 348 ? 5.174 -3.595 -25.969 1.00 74.06 348 LEU A C 1
ATOM 2636 O O . LEU A 1 348 ? 4.504 -4.602 -26.205 1.00 74.06 348 LEU A O 1
ATOM 2640 N N . ARG A 1 349 ? 4.701 -2.613 -25.190 1.00 72.31 349 ARG A N 1
ATOM 2641 C CA . ARG A 1 349 ? 3.410 -2.659 -24.486 1.00 72.31 349 ARG A CA 1
ATOM 2642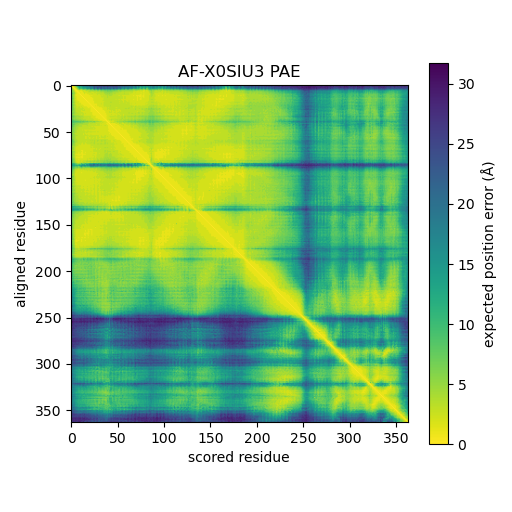 C C . ARG A 1 349 ? 2.211 -2.563 -25.420 1.00 72.3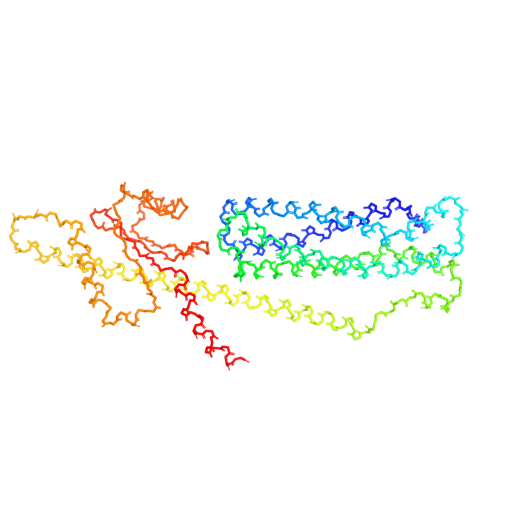1 349 ARG A C 1
ATOM 2644 O O . ARG A 1 349 ? 1.243 -3.278 -25.176 1.00 72.31 349 ARG A O 1
ATOM 2651 N N . SER A 1 350 ? 2.243 -1.720 -26.451 1.00 68.81 350 SER A N 1
ATOM 2652 C CA . SER A 1 350 ? 1.154 -1.618 -27.436 1.00 68.81 350 SER A CA 1
ATOM 2653 C C . SER A 1 350 ? 0.948 -2.946 -28.173 1.00 68.81 350 SER A C 1
ATOM 2655 O O . SER A 1 350 ? -0.180 -3.423 -28.304 1.00 68.81 350 SER A O 1
ATOM 2657 N N . SER A 1 351 ? 2.046 -3.614 -28.519 1.00 63.97 351 SER A N 1
ATOM 2658 C CA . SER A 1 351 ? 2.050 -4.942 -29.138 1.00 63.97 351 SER A CA 1
ATOM 2659 C C . SER A 1 351 ? 1.502 -6.023 -28.194 1.00 63.97 351 SER A C 1
ATOM 2661 O O . SER A 1 351 ? 0.689 -6.863 -28.586 1.00 63.97 351 SER A O 1
ATOM 2663 N N . LEU A 1 352 ? 1.854 -5.961 -26.902 1.00 64.38 352 LEU A N 1
ATOM 2664 C CA . LEU A 1 352 ? 1.275 -6.835 -25.875 1.00 64.38 352 LEU A CA 1
ATOM 2665 C C . LEU A 1 352 ? -0.199 -6.540 -25.587 1.00 64.38 352 LEU A C 1
ATOM 2667 O O . LEU A 1 352 ? -0.935 -7.457 -25.231 1.00 64.38 352 LEU A O 1
ATOM 2671 N N . ALA A 1 353 ? -0.647 -5.290 -25.705 1.00 59.66 353 ALA A N 1
ATOM 2672 C CA . ALA A 1 353 ? -2.048 -4.927 -25.512 1.00 59.66 353 ALA A CA 1
ATOM 2673 C C . ALA A 1 353 ? -2.938 -5.581 -26.581 1.00 59.66 353 ALA A C 1
ATOM 2675 O O . ALA A 1 353 ? -4.000 -6.103 -26.239 1.00 59.66 353 ALA A O 1
ATOM 2676 N N . GLY A 1 354 ? -2.462 -5.658 -27.830 1.00 53.69 354 GLY A N 1
ATOM 2677 C CA . GLY A 1 354 ? -3.106 -6.444 -28.887 1.00 53.69 354 GLY A CA 1
ATOM 2678 C C . GLY A 1 354 ? -3.205 -7.933 -28.531 1.00 53.69 354 GLY A C 1
ATOM 2679 O O . GLY A 1 354 ? -4.269 -8.536 -28.654 1.00 53.69 354 GLY A O 1
ATOM 2680 N N . LEU A 1 355 ? -2.134 -8.506 -27.976 1.00 45.50 355 LEU A N 1
ATOM 2681 C CA . LEU A 1 355 ? -2.079 -9.909 -27.538 1.00 45.50 355 LEU A CA 1
ATOM 2682 C C . LEU A 1 355 ? -2.976 -10.195 -26.314 1.00 45.50 355 LEU A C 1
ATOM 2684 O O . LEU A 1 355 ? -3.595 -11.256 -26.221 1.00 45.50 355 LEU A O 1
ATOM 2688 N N . ARG A 1 356 ? -3.104 -9.232 -25.391 1.00 46.94 356 ARG A N 1
ATOM 2689 C CA . ARG A 1 356 ? -3.998 -9.298 -24.221 1.00 46.94 356 ARG A CA 1
ATOM 2690 C C . ARG A 1 356 ? -5.471 -9.270 -24.596 1.00 46.94 356 ARG A C 1
ATOM 2692 O O . ARG A 1 356 ? -6.258 -9.920 -23.919 1.00 46.94 356 ARG A O 1
ATOM 2699 N N . LEU A 1 357 ? -5.841 -8.547 -25.650 1.00 37.97 357 LEU A N 1
ATOM 2700 C CA . LEU A 1 357 ? -7.223 -8.492 -26.127 1.00 37.97 357 LEU A CA 1
ATOM 2701 C C . LEU A 1 357 ? -7.652 -9.834 -26.744 1.00 37.97 357 LEU A C 1
ATOM 2703 O O . LEU A 1 357 ? -8.800 -10.234 -26.605 1.00 37.97 357 LEU A O 1
ATOM 2707 N N . VAL A 1 358 ? -6.705 -10.571 -27.333 1.00 34.00 358 VAL A N 1
ATOM 2708 C CA . VAL A 1 358 ? -6.922 -11.923 -27.873 1.00 34.00 358 VAL A CA 1
ATOM 2709 C C . VAL A 1 358 ? -6.955 -12.985 -26.765 1.00 34.00 358 VAL A C 1
ATOM 2711 O O . VAL A 1 358 ? -7.834 -13.842 -26.766 1.00 34.00 358 VAL A O 1
ATOM 2714 N N . LEU A 1 359 ? -6.047 -12.924 -25.784 1.00 32.41 359 LEU A N 1
ATOM 2715 C CA . LEU A 1 359 ? -6.000 -13.891 -24.673 1.00 32.41 359 LEU A CA 1
ATOM 2716 C C . LEU A 1 359 ? -7.069 -13.646 -23.595 1.00 32.41 359 LEU A C 1
ATOM 2718 O O . LEU A 1 359 ? -7.523 -14.598 -22.967 1.00 32.41 359 LEU A O 1
ATOM 2722 N N . GLY A 1 360 ? -7.512 -12.402 -23.403 1.00 32.94 360 GLY A N 1
ATOM 2723 C CA . GLY A 1 360 ? -8.596 -12.046 -22.480 1.00 32.94 360 GLY A CA 1
ATOM 2724 C C . GLY A 1 360 ? -9.991 -12.492 -22.932 1.00 32.94 360 GLY A C 1
ATOM 2725 O O . GLY A 1 360 ? -10.932 -12.361 -22.162 1.00 32.94 360 GLY A O 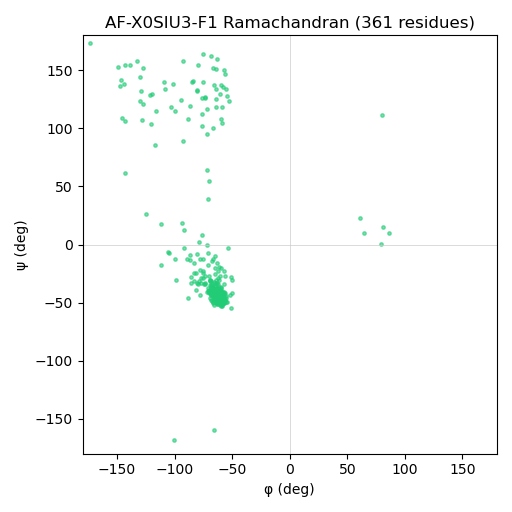1
ATOM 2726 N N . ILE A 1 361 ? -10.132 -13.020 -24.154 1.00 35.88 361 ILE A N 1
ATOM 2727 C CA . ILE A 1 361 ? -11.359 -13.669 -24.655 1.00 35.88 361 ILE A CA 1
ATOM 2728 C C . ILE A 1 361 ? -11.355 -15.183 -24.340 1.00 35.88 361 ILE A C 1
ATOM 2730 O O . ILE A 1 361 ? -12.380 -15.848 -24.467 1.00 35.88 361 ILE A O 1
ATOM 2734 N N . VAL A 1 362 ? -10.212 -15.740 -23.917 1.00 31.31 362 VAL A N 1
ATOM 2735 C CA . VAL A 1 362 ? -10.008 -17.190 -23.717 1.00 31.31 362 VAL A CA 1
ATOM 2736 C C . VAL A 1 362 ? -10.002 -17.598 -22.229 1.00 31.31 362 VAL A C 1
ATOM 2738 O O . VAL A 1 362 ? -10.031 -18.790 -21.926 1.00 31.31 362 VAL A O 1
ATOM 2741 N N . ILE A 1 363 ? -10.019 -16.639 -21.296 1.00 30.91 363 ILE A N 1
ATOM 2742 C CA . ILE A 1 363 ? -10.257 -16.856 -19.853 1.00 30.91 363 ILE A CA 1
ATOM 2743 C C . ILE A 1 363 ? -11.628 -16.287 -19.515 1.00 30.91 363 ILE A C 1
ATOM 2745 O O . ILE A 1 363 ? -12.381 -16.971 -18.785 1.00 30.91 363 ILE A O 1
#

Nearest PDB structures (foldseek):
  7zet-assembly2_A  TM=1.435E-01  e=2.573E+00  Homo sapiens

Secondary structure (DSSP, 8-state):
----PPPPHHHHHHHHHHHHHHHHHHHHHHHHHHHHHH----HHHHHHHHHHHHHHHHHHHHHHHHHHHHHHHHHHHHHHHHHTT---HHHHHHHHHHHHHHHHHHHHHHHHHHHHHHHHHHHHHHHTT-TT-SSSHHHHHHHHHHHHHHHHHHHHHHHHHHHHTHHHHHHHHHHS--HHHHHHH--PPPHHHHHHHHHHHHHHHHHHHHHHHHHHHHHHHHHHHHHHHHHHHHHHHHHHHHHHHHHHTTS-S--PPPPHHHHHHHHHHHHHHH-S-GGG-SS--EEEEE-GGGGGGS-TTHHHHHHHHHHTT--EEEE--TTSSEEEEEEE-TTSPEEEEEEEHHHHHHHHHHHHHHHTTT-

Radius of gyration: 31.63 Å; Cα contacts (8 Å, |Δi|>4): 315; chains: 1; bounding box: 76×33×98 Å

pLDDT: mean 81.38, std 15.71, range [30.91, 98.12]

Organism: NCBI:txid412755

Mean predicted aligned error: 9.65 Å